Protein 2O3F (pdb70)

InterPro domains:
  IPR000281 Helix-turn-helix protein RpiR [PF01418] (4-78)
  IPR000281 Helix-turn-helix protein RpiR [PS51071] (3-79)
  IPR001347 SIS domain [PF01380] (127-256)
  IPR001347 SIS domain [PS51464] (123-264)
  IPR009057 Homedomain-like superfamily [SSF46689] (5-78)
  IPR035472 RpiR-like, SIS domain [cd05013] (118-257)
  IPR036388 Winged helix-like DNA-binding domain superfamily [G3DSA:1.10.10.10] (1-83)
  IPR046348 SIS domain superfamily [SSF53697] (99-279)
  IPR047640 HTH-type transcriptional regulator RpiR-like [PTHR30514] (6-281)

Secondary structure (DSSP, 8-state):
---HHHHHH----HHHHHHHHHHHH----TT--HHHHHHHTT--HHHHHHH---S-SSTTT--HHHHHHSGGG--/---HHHHHH----HHHHHHHHHHHH----TT--HHHHHHHTT--HHHHHHH---S-SSTTT--HHHHHHSGGG--/---HHHHHH----HHHHHHHHHHHH----TT--HHHHHHHHT--HHHHHHH---S-SSTTT--HHHHHHSGGG--

Structure (mmCIF, N/CA/C/O backbone):
data_2O3F
#
_entry.id   2O3F
#
_cell.length_a   58.898
_cell.length_b   48.060
_cell.length_c   58.854
_cell.angle_alpha   90.00
_cell.angle_beta   119.92
_cell.angle_gamma   90.00
#
_symmetry.space_group_name_H-M   'P 1 2 1'
#
loop_
_entity.id
_entity.type
_entity.pdbx_description
1 polymer 'Putative HTH-type transcriptional regulator ybbH'
2 non-polymer 'SULFATE ION'
3 water water
#
loop_
_atom_site.group_PDB
_atom_site.id
_atom_site.type_symbol
_atom_site.label_atom_id
_atom_site.label_alt_id
_atom_site.label_comp_id
_atom_site.label_asym_id
_atom_site.label_entity_id
_atom_site.label_seq_id
_atom_site.pdbx_PDB_ins_code
_atom_site.Cartn_x
_atom_site.Cartn_y
_atom_site.Cartn_z
_atom_site.occupancy
_atom_site.B_iso_or_equiv
_atom_site.auth_seq_id
_atom_site.auth_comp_id
_atom_site.auth_asym_id
_atom_site.auth_atom_id
_atom_site.pdbx_PDB_model_num
ATOM 9 N N . ALA A 1 5 ? 22.313 10.948 31.820 1.00 53.57 2 ALA A N 1
ATOM 10 C CA . ALA A 1 5 ? 21.225 11.736 31.259 1.00 49.68 2 ALA A CA 1
ATOM 11 C C . ALA A 1 5 ? 21.729 13.170 31.120 1.00 47.24 2 ALA A C 1
ATOM 12 O O . ALA A 1 5 ? 20.944 14.096 31.027 1.00 45.19 2 ALA A O 1
ATOM 14 N N . THR A 1 6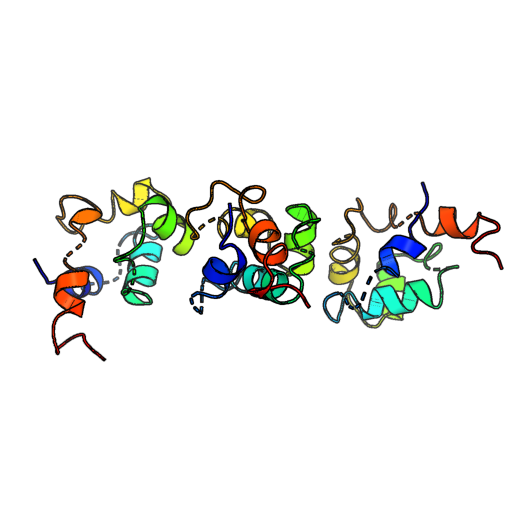 ? 23.058 13.312 31.142 1.00 44.57 3 THR A N 1
ATOM 15 C CA . THR A 1 6 ? 23.756 14.588 31.160 1.00 42.13 3 THR A CA 1
ATOM 16 C C . THR A 1 6 ? 25.054 14.463 30.332 1.00 40.93 3 THR A C 1
ATOM 17 O O . THR A 1 6 ? 25.319 13.437 29.682 1.00 39.76 3 THR A O 1
ATOM 21 N N . GLY A 1 7 ? 25.847 15.535 30.352 1.00 39.23 4 GLY A N 1
ATOM 22 C CA . GLY A 1 7 ? 27.168 15.536 29.746 1.00 37.31 4 GLY A CA 1
ATOM 23 C C . GLY A 1 7 ? 27.182 15.880 28.258 1.00 36.76 4 GLY A C 1
ATOM 24 O O . GLY A 1 7 ? 28.251 15.863 27.654 1.00 35.62 4 GLY A O 1
ATOM 25 N N . GLY A 1 8 ? 26.011 16.198 27.664 1.00 34.18 5 GLY A N 1
ATOM 26 C CA . GLY A 1 8 ? 25.908 16.469 26.226 1.00 31.83 5 GLY A CA 1
ATOM 27 C C . GLY A 1 8 ? 26.811 17.595 25.775 1.00 31.37 5 GLY A C 1
ATOM 28 O O . GLY A 1 8 ? 27.486 17.469 24.754 1.00 30.20 5 GLY A O 1
ATOM 29 N N . LEU A 1 9 ? 26.856 18.695 26.537 1.00 32.04 6 LEU A N 1
ATOM 30 C CA . LEU A 1 9 ? 27.701 19.802 26.122 1.00 33.45 6 LEU A CA 1
ATOM 31 C C . LEU A 1 9 ? 29.200 19.534 26.299 1.00 33.62 6 LEU A C 1
ATOM 32 O O . LEU A 1 9 ? 30.033 19.962 25.486 1.00 33.26 6 LEU A O 1
ATOM 37 N N . ALA A 1 10 ? 29.536 18.850 27.379 1.00 35.50 7 ALA A N 1
ATOM 38 C CA . ALA A 1 10 ? 30.925 18.493 27.666 1.00 36.28 7 ALA A CA 1
ATOM 39 C C . ALA A 1 10 ? 31.472 17.585 26.588 1.00 36.25 7 ALA A C 1
ATOM 40 O O . ALA A 1 10 ? 32.571 17.839 26.059 1.00 36.34 7 ALA A O 1
ATOM 42 N N . ILE A 1 11 ? 30.702 16.542 26.249 1.00 36.13 8 ILE A N 1
ATOM 43 C CA . ILE A 1 11 ? 31.139 15.585 25.218 1.00 37.24 8 ILE A CA 1
ATOM 44 C C . ILE A 1 11 ? 31.324 16.259 23.845 1.00 35.84 8 ILE A C 1
ATOM 45 O O . ILE A 1 11 ? 32.308 15.995 23.160 1.00 35.61 8 ILE A O 1
ATOM 50 N N . ILE A 1 12 ? 30.432 17.192 23.469 1.00 33.39 9 ILE A N 1
ATOM 51 C CA . ILE A 1 12 ? 30.601 17.928 22.204 1.00 33.12 9 ILE A CA 1
ATOM 52 C C . ILE A 1 12 ? 31.822 18.864 22.234 1.00 34.01 9 ILE A C 1
ATOM 53 O O . ILE A 1 12 ? 32.617 18.907 21.272 1.00 34.50 9 ILE A O 1
ATOM 58 N N . GLN A 1 13 ? 31.979 19.596 23.327 1.00 35.80 10 GLN A N 1
ATOM 59 C CA . GLN A 1 13 ? 33.105 20.534 23.428 1.00 37.89 10 GLN A CA 1
ATOM 60 C C . GLN A 1 13 ? 34.452 19.773 23.378 1.00 38.07 10 GLN A C 1
ATOM 61 O O . GLN A 1 13 ? 35.376 20.190 22.678 1.00 37.90 10 GLN A O 1
ATOM 67 N N . SER A 1 14 ? 34.531 18.637 24.084 1.00 39.63 11 SER A N 1
ATOM 68 C CA . SER A 1 14 ? 35.693 17.707 24.020 1.00 40.41 11 SER A CA 1
ATOM 69 C C . SER A 1 14 ? 36.156 17.293 22.630 1.00 40.69 11 SER A C 1
ATOM 70 O O . SER A 1 14 ? 37.339 17.024 22.414 1.00 41.75 11 SER A O 1
ATOM 92 N N . HIS A 1 17 ? 37.471 19.844 18.144 1.00 42.45 14 HIS A N 1
ATOM 93 C CA . HIS A 1 17 ? 38.627 19.875 17.221 1.00 43.30 14 HIS A CA 1
ATOM 94 C C . HIS A 1 17 ? 39.081 18.496 16.730 1.00 43.11 14 HIS A C 1
ATOM 95 O O . HIS A 1 17 ? 40.169 18.350 16.155 1.00 43.90 14 HIS A O 1
ATOM 113 N N . LEU A 1 19 ? 36.717 16.441 14.998 1.00 39.96 16 LEU A N 1
ATOM 114 C CA . LEU A 1 19 ? 35.589 16.019 14.169 1.00 39.64 16 LEU A CA 1
ATOM 115 C C . LEU A 1 19 ? 35.785 16.395 12.711 1.00 40.56 16 LEU A C 1
ATOM 116 O O . LEU A 1 19 ? 36.280 17.492 12.414 1.00 39.78 16 LEU A O 1
ATOM 121 N N . PRO A 1 20 ? 35.349 15.526 11.784 1.00 40.95 17 PRO A N 1
ATOM 122 C CA . PRO A 1 20 ? 35.400 15.935 10.386 1.00 41.93 17 PRO A CA 1
ATOM 123 C C . PRO A 1 20 ? 34.525 17.178 10.192 1.00 43.14 17 PRO A C 1
ATOM 124 O O . PRO A 1 20 ? 33.639 17.435 11.024 1.00 43.31 17 PRO A O 1
ATOM 128 N N . PRO A 1 21 ? 34.747 17.934 9.098 1.00 43.71 18 PRO A N 1
ATOM 129 C CA . PRO A 1 21 ? 34.017 19.174 8.743 1.00 43.21 18 PRO A CA 1
ATOM 130 C C . PRO A 1 21 ? 32.497 19.192 8.956 1.00 43.26 18 PRO A C 1
ATOM 131 O O . PRO A 1 21 ? 31.967 20.125 9.588 1.00 42.48 18 PRO A O 1
ATOM 135 N N . SER A 1 22 ? 31.802 18.203 8.416 1.00 42.63 19 SER A N 1
ATOM 136 C CA . SER A 1 22 ? 30.340 18.201 8.442 1.00 43.18 19 SER A CA 1
ATOM 137 C C . SER A 1 22 ? 29.849 18.034 9.857 1.00 41.28 19 SER A C 1
ATOM 138 O O . SER A 1 22 ? 28.829 18.630 10.245 1.00 43.31 19 SER A O 1
ATOM 141 N N . GLU A 1 23 ? 30.571 17.231 10.641 1.00 39.48 20 GLU A N 1
ATOM 142 C CA A GLU A 1 23 ? 30.230 17.041 12.051 0.50 38.02 20 GLU A CA 1
ATOM 143 C CA B GLU A 1 23 ? 30.233 17.034 12.045 0.50 38.36 20 GLU A CA 1
ATOM 144 C C . GLU A 1 23 ? 30.619 18.278 12.870 1.00 38.06 20 GLU A C 1
ATOM 145 O O . GLU A 1 23 ? 29.942 18.635 13.826 1.00 37.27 20 GLU A O 1
ATOM 156 N N . ARG A 1 24 ? 31.694 18.958 12.453 1.00 37.70 21 ARG A N 1
ATOM 157 C CA . ARG A 1 24 ? 32.167 20.145 13.119 1.00 37.75 21 ARG A CA 1
ATOM 158 C C . ARG A 1 24 ? 31.163 21.311 13.063 1.00 37.62 21 ARG A C 1
ATOM 159 O O . ARG A 1 24 ? 30.927 21.984 14.085 1.00 36.98 21 ARG A O 1
ATOM 167 N N . LYS A 1 25 ? 30.601 21.554 11.883 1.00 36.20 22 LYS A N 1
ATOM 168 C CA . LYS A 1 25 ? 29.581 22.614 11.682 1.00 36.53 22 LYS A CA 1
ATOM 169 C C . LYS A 1 25 ? 28.431 22.359 12.661 1.00 34.16 22 LYS A C 1
ATOM 170 O O . LYS A 1 25 ? 27.952 23.294 13.316 1.00 33.31 22 LYS A O 1
ATOM 176 N N . LEU A 1 26 ? 28.033 21.090 12.791 1.00 33.09 23 LEU A N 1
ATOM 177 C CA . LEU A 1 26 ? 26.958 20.732 13.741 1.00 32.60 23 LEU A CA 1
ATOM 178 C C . LEU A 1 26 ? 27.351 20.989 15.186 1.00 32.31 23 LEU A C 1
ATOM 179 O O . LEU A 1 26 ? 26.562 21.544 15.960 1.00 29.59 23 LEU A O 1
ATOM 184 N N . ALA A 1 27 ? 28.559 20.562 15.580 1.00 31.69 24 ALA A N 1
ATOM 185 C CA . ALA A 1 27 ? 28.966 20.726 16.973 1.00 31.42 24 ALA A CA 1
ATOM 186 C C . ALA A 1 27 ? 29.015 22.220 17.294 1.00 32.24 24 ALA A C 1
ATOM 187 O O . ALA A 1 27 ? 28.621 22.679 18.383 1.00 32.03 24 ALA A O 1
ATOM 189 N N . ASP A 1 28 ? 29.471 22.986 16.321 1.00 32.38 25 ASP A N 1
ATOM 190 C CA . ASP A 1 28 ? 29.568 24.435 16.522 1.00 32.83 25 ASP A CA 1
ATOM 191 C C . ASP A 1 28 ? 28.204 25.078 16.734 1.00 32.86 25 ASP A C 1
ATOM 192 O O . ASP A 1 28 ? 28.069 25.934 17.614 1.00 32.36 25 ASP A O 1
ATOM 197 N N . TYR A 1 29 ? 27.202 24.663 15.974 1.00 31.98 26 TYR A N 1
ATOM 198 C CA . TYR A 1 29 ? 25.896 25.306 16.047 1.00 31.43 26 TYR A CA 1
ATOM 199 C C . TYR A 1 29 ? 25.247 24.939 17.392 1.00 29.83 26 TYR A C 1
ATOM 200 O O . TYR A 1 29 ? 24.644 25.786 18.067 1.00 28.79 26 TYR A O 1
ATOM 209 N N . ILE A 1 30 ? 25.386 23.664 17.777 1.00 29.32 27 ILE A N 1
ATOM 210 C CA . ILE A 1 30 ? 24.789 23.151 19.041 1.00 27.95 27 ILE A CA 1
ATOM 211 C C . ILE A 1 30 ? 25.437 23.858 20.226 1.00 28.09 27 ILE A C 1
ATOM 212 O O . ILE A 1 30 ? 24.753 24.332 21.144 1.00 28.09 27 ILE A O 1
ATOM 217 N N . LEU A 1 31 ? 26.752 23.984 20.199 1.00 28.33 28 LEU A N 1
ATOM 218 C CA . LEU A 1 31 ? 27.422 24.675 21.287 1.00 28.66 28 LEU A CA 1
ATOM 219 C C . LEU A 1 31 ? 27.019 26.143 21.358 1.00 29.27 28 LEU A C 1
ATOM 220 O O . LEU A 1 31 ? 26.940 26.693 22.448 1.00 29.92 28 LEU A O 1
ATOM 225 N N . ALA A 1 32 ? 26.790 26.760 20.211 1.00 30.69 29 ALA A N 1
ATOM 226 C CA . ALA A 1 32 ? 26.401 28.190 20.147 1.00 30.48 29 ALA A CA 1
ATOM 227 C C . ALA A 1 32 ? 24.954 28.398 20.557 1.00 30.92 29 ALA A C 1
ATOM 228 O O . ALA A 1 32 ? 24.607 29.423 21.186 1.00 30.25 29 ALA A O 1
ATOM 230 N N . HIS A 1 33 ? 24.089 27.431 20.199 1.00 28.48 30 HIS A N 1
ATOM 231 C CA . HIS A 1 33 ? 22.637 27.571 20.448 1.00 27.11 30 HIS A CA 1
ATOM 232 C C . HIS A 1 33 ? 22.057 26.284 21.062 1.00 26.29 30 HIS A C 1
ATOM 233 O O . HIS A 1 33 ? 21.202 25.674 20.452 1.00 25.06 30 HIS A O 1
ATOM 240 N N . PRO A 1 34 ? 22.497 25.933 22.276 1.00 26.90 31 PRO A N 1
ATOM 241 C CA . PRO A 1 34 ? 22.034 24.646 22.871 1.00 26.82 31 PRO A CA 1
ATOM 242 C C . PRO A 1 34 ? 20.540 24.631 23.214 1.00 26.43 31 PRO A C 1
ATOM 243 O O . PRO A 1 34 ? 19.892 23.581 23.130 1.00 25.73 31 PRO A O 1
ATOM 247 N N . HIS A 1 35 ? 19.947 25.772 23.592 1.00 24.94 32 HIS A N 1
ATOM 248 C CA . HIS A 1 35 ? 18.504 25.806 23.789 1.00 26.98 32 HIS A CA 1
ATOM 249 C C . HIS A 1 35 ? 17.700 25.509 22.522 1.00 25.96 32 HIS A C 1
ATOM 250 O O . HIS A 1 35 ? 16.759 24.715 22.551 1.00 24.48 32 HIS A O 1
ATOM 268 N N . ALA A 1 37 ? 18.931 23.778 20.122 1.00 23.57 34 ALA A N 1
ATOM 269 C CA . ALA A 1 37 ? 19.287 22.431 19.670 1.00 23.39 34 ALA A CA 1
ATOM 270 C C . ALA A 1 37 ? 18.340 21.406 20.282 1.00 23.29 34 ALA A C 1
ATOM 271 O O . ALA A 1 37 ? 17.925 20.422 19.577 1.00 23.35 34 ALA A O 1
ATOM 273 N N . ILE A 1 38 ? 18.023 21.599 21.566 1.00 23.15 35 ILE A N 1
ATOM 274 C CA . ILE A 1 38 ? 17.213 20.577 22.342 1.00 22.39 35 ILE A CA 1
ATOM 275 C C . ILE A 1 38 ? 15.741 20.583 21.893 1.00 25.18 35 ILE A C 1
ATOM 276 O O . ILE A 1 38 ? 14.966 19.667 22.248 1.00 25.49 35 ILE A O 1
ATOM 281 N N . GLU A 1 39 ? 15.361 21.624 21.132 1.00 25.22 36 GLU A N 1
ATOM 282 C CA . GLU A 1 39 ? 14.021 21.709 20.535 1.00 27.56 36 GLU A CA 1
ATOM 283 C C . GLU A 1 39 ? 14.038 21.647 19.008 1.00 26.48 36 GLU A C 1
ATOM 284 O O . GLU A 1 39 ? 13.163 22.242 18.345 1.00 27.45 36 GLU A O 1
ATOM 290 N N . SER A 1 40 ? 15.018 20.943 18.436 1.00 24.18 37 SER A N 1
ATOM 291 C CA . SER A 1 40 ? 15.122 20.886 16.999 1.00 26.21 37 SER A CA 1
ATOM 292 C C . SER A 1 40 ? 15.008 19.446 16.541 1.00 26.42 37 SER A C 1
ATOM 293 O O . SER A 1 40 ? 15.482 18.546 17.230 1.00 27.00 37 SER A O 1
ATOM 296 N N . THR A 1 41 ? 14.451 19.269 15.350 1.00 26.09 38 THR A N 1
ATOM 297 C CA . THR A 1 41 ? 14.530 17.996 14.627 1.00 25.73 38 THR A CA 1
ATOM 298 C C . THR A 1 41 ? 15.883 17.816 13.957 1.00 25.36 38 THR A C 1
ATOM 299 O O . THR A 1 41 ? 16.708 18.720 13.835 1.00 23.67 38 THR A O 1
ATOM 303 N N . VAL A 1 42 ? 16.144 16.585 13.519 1.00 26.70 39 VAL A N 1
ATOM 304 C CA . VAL A 1 42 ? 17.355 16.318 12.680 1.00 27.14 39 VAL A CA 1
ATOM 305 C C . VAL A 1 42 ? 17.419 17.222 11.422 1.00 27.25 39 VAL A C 1
ATOM 306 O O . VAL A 1 42 ? 18.475 17.837 11.139 1.00 26.05 39 VAL A O 1
ATOM 310 N N . ASN A 1 43 ? 16.288 17.352 10.724 1.00 27.87 40 ASN A N 1
ATOM 311 C CA . ASN A 1 43 ? 16.230 18.178 9.505 1.00 29.66 40 ASN A CA 1
ATOM 312 C C . ASN A 1 43 ? 16.521 19.641 9.864 1.00 29.94 40 ASN A C 1
ATOM 313 O O . ASN A 1 43 ? 17.187 20.333 9.115 1.00 29.60 40 ASN A O 1
ATOM 318 N N . GLU A 1 44 ? 16.002 20.114 10.999 1.00 29.10 41 GLU A N 1
ATOM 319 C CA . GLU A 1 44 ? 16.215 21.553 11.372 1.00 28.24 41 GLU A CA 1
ATOM 320 C C . GLU A 1 44 ? 17.671 21.811 11.728 1.00 27.56 41 GLU A C 1
ATOM 321 O O . GLU A 1 44 ? 18.310 22.766 11.262 1.00 28.74 41 GLU A O 1
ATOM 327 N N . ILE A 1 45 ? 18.235 20.950 12.572 1.00 27.80 42 ILE A N 1
ATOM 328 C CA . ILE A 1 45 ? 19.598 21.216 13.014 1.00 26.97 42 ILE A CA 1
ATOM 329 C C . ILE A 1 45 ? 20.582 21.083 11.845 1.00 27.05 42 ILE A C 1
ATOM 330 O O . ILE A 1 45 ? 21.568 21.799 11.785 1.00 26.77 42 ILE A O 1
ATOM 335 N N . SER A 1 46 ? 20.333 20.145 10.926 1.00 27.73 43 SER A N 1
ATOM 336 C CA . SER A 1 46 ? 21.247 19.999 9.806 1.00 29.43 43 SER A CA 1
ATOM 337 C C . SER A 1 46 ? 21.179 21.245 8.915 1.00 30.68 43 SER A C 1
ATOM 338 O O . SER A 1 46 ? 22.214 21.719 8.476 1.00 32.99 43 SER A O 1
ATOM 341 N N . ALA A 1 47 ? 19.979 21.794 8.704 1.00 30.52 44 ALA A N 1
ATOM 342 C CA . ALA A 1 47 ? 19.829 23.063 7.932 1.00 29.61 44 ALA A CA 1
ATOM 343 C C . ALA A 1 47 ? 20.531 24.207 8.632 1.00 30.30 44 ALA A C 1
ATOM 344 O O . ALA A 1 47 ? 21.262 24.986 7.992 1.00 31.29 44 ALA A O 1
ATOM 346 N N . LEU A 1 48 ? 20.342 24.314 9.941 1.00 29.66 45 LEU A N 1
ATOM 347 C CA . LEU A 1 48 ? 20.923 25.412 10.731 1.00 30.39 45 LEU A CA 1
ATOM 348 C C . LEU A 1 48 ? 22.463 25.380 10.681 1.00 32.26 45 LEU A C 1
ATOM 349 O O . LEU A 1 48 ? 23.131 26.408 10.679 1.00 33.99 45 LEU A O 1
ATOM 354 N N . ALA A 1 49 ? 23.032 24.176 10.655 1.00 34.09 46 ALA A N 1
ATOM 355 C CA . ALA A 1 49 ? 24.499 24.046 10.644 1.00 35.63 46 ALA A CA 1
ATOM 356 C C . ALA A 1 49 ? 25.057 23.995 9.208 1.00 37.37 46 ALA A C 1
ATOM 357 O O . ALA A 1 49 ? 26.277 23.910 9.018 1.00 38.43 46 ALA A O 1
ATOM 359 N N . ASN A 1 50 ? 24.165 24.116 8.214 1.00 38.91 47 ASN A N 1
ATOM 360 C CA . ASN A 1 50 ? 24.496 23.930 6.791 1.00 39.88 47 ASN A CA 1
ATOM 361 C C . ASN A 1 50 ? 25.274 22.642 6.613 1.00 40.08 47 ASN A C 1
ATOM 362 O O . ASN A 1 50 ? 26.381 22.638 6.069 1.00 38.55 47 ASN A O 1
ATOM 367 N N . SER A 1 51 ? 24.663 21.545 7.073 1.00 40.88 48 SER A N 1
ATOM 368 C CA . SER A 1 51 ? 25.263 20.219 7.066 1.00 41.03 48 SER A CA 1
ATOM 369 C C . SER A 1 51 ? 24.233 19.251 6.508 1.00 41.15 48 SER A C 1
ATOM 370 O O . SER A 1 51 ? 23.363 19.661 5.778 1.00 42.46 48 SER A O 1
ATOM 373 N N . SER A 1 52 ? 24.303 17.964 6.805 1.00 41.05 49 SER A N 1
ATOM 374 C CA . SER A 1 52 ? 23.309 17.041 6.229 1.00 39.80 49 SER A CA 1
ATOM 375 C C . SER A 1 52 ? 22.661 16.202 7.325 1.00 38.90 49 SER A C 1
ATOM 376 O O . SER A 1 52 ? 23.214 16.099 8.442 1.00 37.60 49 SER A O 1
ATOM 379 N N . ASP A 1 53 ? 21.533 15.552 7.002 1.00 36.35 50 ASP A N 1
ATOM 380 C CA . ASP A 1 53 ? 20.902 14.634 7.956 1.00 36.32 50 ASP A CA 1
ATOM 381 C C . ASP A 1 53 ? 21.851 13.500 8.323 1.00 35.46 50 ASP A C 1
ATOM 382 O O . ASP A 1 53 ? 21.943 13.123 9.484 1.00 34.19 50 ASP A O 1
ATOM 387 N N . ALA A 1 54 ? 22.577 13.003 7.332 1.00 35.17 51 ALA A N 1
ATOM 388 C CA . ALA A 1 54 ? 23.506 11.881 7.572 1.00 35.56 51 ALA A CA 1
ATOM 389 C C . ALA A 1 54 ? 24.621 12.262 8.546 1.00 34.81 51 ALA A C 1
ATOM 390 O O . ALA A 1 54 ? 25.020 11.454 9.397 1.00 35.71 51 ALA A O 1
ATOM 392 N N . ALA A 1 55 ? 25.079 13.507 8.453 1.00 32.91 52 ALA A N 1
ATOM 393 C CA . ALA A 1 55 ? 26.137 14.017 9.330 1.00 31.65 52 ALA A CA 1
ATOM 394 C C . ALA A 1 55 ? 25.685 14.154 10.801 1.00 30.25 52 ALA A C 1
ATOM 395 O O . ALA A 1 55 ? 26.490 14.025 11.732 1.00 29.69 52 ALA A O 1
ATOM 397 N N . VAL A 1 56 ? 24.409 14.473 11.006 1.00 30.20 53 VAL A N 1
ATOM 398 C CA . VAL A 1 56 ? 23.875 14.489 12.377 1.00 29.58 53 VAL A CA 1
ATOM 399 C C . VAL A 1 56 ? 23.926 13.048 12.914 1.00 30.09 53 VAL A C 1
ATOM 400 O O . VAL A 1 56 ? 24.321 12.828 14.045 1.00 29.56 53 VAL A O 1
ATOM 404 N N . ILE A 1 57 ? 23.482 12.083 12.128 1.00 31.74 54 ILE A N 1
ATOM 405 C CA . ILE A 1 57 ? 23.534 10.707 12.650 1.00 32.90 54 ILE A CA 1
ATOM 406 C C . ILE A 1 57 ? 24.998 10.276 12.937 1.00 32.73 54 ILE A C 1
ATOM 407 O O . ILE A 1 57 ? 25.276 9.697 13.995 1.00 33.64 54 ILE A O 1
ATOM 412 N N . ARG A 1 58 ? 25.895 10.511 11.992 1.00 33.03 55 ARG A N 1
ATOM 413 C CA A ARG A 1 58 ? 27.343 10.261 12.184 0.50 33.39 55 ARG A CA 1
ATOM 414 C CA B ARG A 1 58 ? 27.332 10.243 12.194 0.50 33.54 55 ARG A CA 1
ATOM 415 C C . ARG A 1 58 ? 27.905 10.967 13.412 1.00 33.40 55 ARG A C 1
ATOM 416 O O . ARG A 1 58 ? 28.652 10.394 14.178 1.00 33.02 55 ARG A O 1
ATOM 431 N N . LEU A 1 59 ? 27.550 12.247 13.599 1.00 31.56 56 LEU A N 1
ATOM 432 C CA . LEU A 1 59 ? 27.971 12.975 14.799 1.00 30.62 56 LEU A CA 1
ATOM 433 C C . LEU A 1 59 ? 27.553 12.230 16.069 1.00 30.50 56 LEU A C 1
ATOM 434 O O . LEU A 1 59 ? 28.349 12.092 16.992 1.00 29.46 56 LEU A O 1
ATOM 439 N N . CYS A 1 60 ? 26.301 11.765 16.129 1.00 28.70 57 CYS A N 1
ATOM 440 C CA . CYS A 1 60 ? 25.804 11.084 17.314 1.00 28.96 57 CYS A CA 1
ATOM 441 C C . CYS A 1 60 ? 26.604 9.761 17.578 1.00 29.16 57 CYS A C 1
ATOM 442 O O . CYS A 1 60 ? 27.026 9.513 18.688 1.00 31.39 57 CYS A O 1
ATOM 456 N N . SER A 1 62 ? 29.627 9.022 16.418 1.00 29.99 59 SER A N 1
ATOM 457 C CA . SER A 1 62 ? 30.991 9.460 16.769 1.00 30.52 59 SER A CA 1
ATOM 458 C C . SER A 1 62 ? 31.157 9.724 18.273 1.00 31.44 59 SER A C 1
ATOM 459 O O . SER A 1 62 ? 32.214 9.444 18.853 1.00 32.83 59 SER A O 1
ATOM 462 N N . LEU A 1 63 ? 30.113 10.260 18.916 1.00 30.63 60 LEU A N 1
ATOM 463 C CA . LEU A 1 63 ? 30.124 10.562 20.322 1.00 31.56 60 LEU A CA 1
ATOM 464 C C . LEU A 1 63 ? 29.695 9.398 21.227 1.00 30.11 60 LEU A C 1
ATOM 465 O O . LEU A 1 63 ? 29.681 9.533 22.450 1.00 31.67 60 LEU A O 1
ATOM 470 N N . GLY A 1 64 ? 29.366 8.253 20.622 1.00 30.22 61 GLY A N 1
ATOM 471 C CA . GLY A 1 64 ? 28.905 7.071 21.374 1.00 31.58 61 GLY A CA 1
ATOM 472 C C . GLY A 1 64 ? 27.463 7.107 21.857 1.00 32.48 61 GLY A C 1
ATOM 473 O O . GLY A 1 64 ? 27.081 6.416 22.790 1.00 32.52 61 GLY A O 1
ATOM 474 N N . LEU A 1 65 ? 26.666 7.941 21.198 1.00 33.05 62 LEU A N 1
ATOM 475 C CA . LEU A 1 65 ? 25.261 8.132 21.522 1.00 34.94 62 LEU A CA 1
ATOM 476 C C . LEU A 1 65 ? 24.389 7.307 20.616 1.00 36.29 62 LEU A C 1
ATOM 477 O O . LEU A 1 65 ? 24.774 7.005 19.509 1.00 37.88 62 LEU A O 1
ATOM 482 N N . LYS A 1 66 ? 23.180 7.009 21.065 1.00 37.92 63 LYS A N 1
ATOM 483 C CA . LYS A 1 66 ? 22.246 6.172 20.313 1.00 39.67 63 LYS A CA 1
ATOM 484 C C . LYS A 1 66 ? 21.587 6.897 19.146 1.00 39.44 63 LYS A C 1
ATOM 485 O O . LYS A 1 66 ? 21.012 6.236 18.226 1.00 41.43 63 LYS A O 1
ATOM 491 N N . GLY A 1 67 ? 21.674 8.234 19.146 1.00 36.55 64 GLY A N 1
ATOM 492 C CA . GLY A 1 67 ? 21.054 9.032 18.100 1.00 33.88 64 GLY A CA 1
ATOM 493 C C . GLY A 1 67 ? 20.814 10.452 18.584 1.00 32.30 64 GLY A C 1
ATOM 494 O O . GLY A 1 67 ? 21.348 10.859 19.616 1.00 29.92 64 GLY A O 1
ATOM 495 N N . PHE A 1 68 ? 20.015 11.192 17.823 1.00 30.50 65 PHE A N 1
ATOM 496 C CA . PHE A 1 68 ? 19.865 12.626 18.093 1.00 29.60 65 PHE A CA 1
ATOM 497 C C . PHE A 1 68 ? 19.020 12.865 19.331 1.00 28.60 65 PHE A C 1
ATOM 498 O O . PHE A 1 68 ? 19.297 13.777 20.062 1.00 28.19 65 PHE A O 1
ATOM 506 N N . GLN A 1 69 ? 18.001 12.040 19.579 1.00 29.13 66 GLN A N 1
ATOM 507 C CA . GLN A 1 69 ? 17.259 12.133 20.850 1.00 29.10 66 GLN A CA 1
ATOM 508 C C . GLN A 1 69 ? 18.183 11.989 22.058 1.00 28.56 66 GLN A C 1
ATOM 509 O O . GLN A 1 69 ? 18.050 12.701 23.030 1.00 27.90 66 GLN A O 1
ATOM 515 N N . ASP A 1 70 ? 19.131 11.030 22.018 1.00 27.24 67 ASP A N 1
ATOM 516 C CA . ASP A 1 70 ? 20.097 10.865 23.100 1.00 27.03 67 ASP A CA 1
ATOM 517 C C . ASP A 1 70 ? 20.937 12.142 23.294 1.00 26.73 67 ASP A C 1
ATOM 518 O O . ASP A 1 70 ? 21.125 12.620 24.428 1.00 26.54 67 ASP A O 1
ATOM 523 N N . LEU A 1 71 ? 21.399 12.693 22.165 1.00 25.46 68 LEU A N 1
ATOM 524 C CA . LEU A 1 71 ? 22.224 13.901 22.172 1.00 25.86 68 LEU A CA 1
ATOM 525 C C . LEU A 1 71 ? 21.384 15.015 22.851 1.00 24.68 68 LEU A C 1
ATOM 526 O O . LEU A 1 71 ? 21.880 15.646 23.758 1.00 25.17 68 LEU A O 1
ATOM 550 N N . ARG A 1 74 ? 20.915 14.604 26.632 1.00 25.61 71 ARG A N 1
ATOM 551 C CA . ARG A 1 74 ? 22.126 14.825 27.387 1.00 26.28 71 ARG A CA 1
ATOM 552 C C . ARG A 1 74 ? 22.492 16.306 27.411 1.00 25.42 71 ARG A C 1
ATOM 553 O O . ARG A 1 74 ? 22.961 16.828 28.440 1.00 27.44 71 ARG A O 1
ATOM 561 N N . VAL A 1 75 ? 22.205 16.990 26.310 1.00 25.59 72 VAL A N 1
ATOM 562 C CA . VAL A 1 75 ? 22.401 18.460 26.308 1.00 24.50 72 VAL A CA 1
ATOM 563 C C . VAL A 1 75 ? 21.395 19.129 27.291 1.00 25.64 72 VAL A C 1
ATOM 564 O O . VAL A 1 75 ? 21.790 19.998 28.100 1.00 26.03 72 VAL A O 1
ATOM 568 N N . ALA A 1 76 ? 20.110 18.762 27.195 1.00 24.82 73 ALA A N 1
ATOM 569 C CA . ALA A 1 76 ? 19.079 19.260 28.131 1.00 25.46 73 ALA A CA 1
ATOM 570 C C . ALA A 1 76 ? 19.470 19.034 29.601 1.00 26.59 73 ALA A C 1
ATOM 571 O O . ALA A 1 76 ? 19.243 19.885 30.452 1.00 27.44 73 ALA A O 1
ATOM 573 N N . GLY A 1 77 ? 20.052 17.857 29.879 1.00 26.63 74 GLY A N 1
ATOM 574 C CA . GLY A 1 77 ? 20.532 17.503 31.230 1.00 28.20 74 GLY A CA 1
ATOM 575 C C . GLY A 1 77 ? 21.580 18.482 31.711 1.00 29.34 74 GLY A C 1
ATOM 576 O O . GLY A 1 77 ? 21.545 18.919 32.870 1.00 32.55 74 GLY A O 1
ATOM 577 N N . ASP A 1 78 ? 22.472 18.897 30.817 1.00 29.65 75 ASP A N 1
ATOM 578 C CA . ASP A 1 78 ? 23.464 19.922 31.166 1.00 30.26 75 ASP A CA 1
ATOM 579 C C . ASP A 1 78 ? 22.836 21.289 31.386 1.00 30.19 75 ASP A C 1
ATOM 580 O O . ASP A 1 78 ? 23.225 22.012 32.333 1.00 29.78 75 ASP A O 1
ATOM 585 N N . LEU A 1 79 ? 21.866 21.639 30.542 1.00 28.76 76 LEU A N 1
ATOM 586 C CA . LEU A 1 79 ? 21.192 22.973 30.672 1.00 28.49 76 LEU A CA 1
ATOM 587 C C . LEU A 1 79 ? 20.388 23.067 31.959 1.00 30.12 76 LEU A C 1
ATOM 588 O O . LEU A 1 79 ? 20.126 24.173 32.452 1.00 31.22 76 LEU A O 1
ATOM 593 N N . ALA A 1 80 ? 19.953 21.920 32.489 1.00 28.96 77 ALA A N 1
ATOM 594 C CA . ALA A 1 80 ? 19.256 21.859 33.777 1.00 31.86 77 ALA A CA 1
ATOM 595 C C . ALA A 1 80 ? 20.130 22.252 34.974 1.00 34.84 77 ALA A C 1
ATOM 596 O O . ALA A 1 80 ? 19.624 22.727 35.974 1.00 36.16 77 ALA A O 1
ATOM 598 N N . LYS A 1 81 ? 21.432 22.018 34.851 1.00 39.16 78 LYS A N 1
ATOM 599 C CA . LYS A 1 81 ? 22.411 22.257 35.938 1.00 43.33 78 LYS A CA 1
ATOM 600 C C . LYS A 1 81 ? 22.773 23.719 36.113 1.00 45.61 78 LYS A C 1
ATOM 601 O O . LYS A 1 81 ? 22.920 24.450 35.133 1.00 45.55 78 LYS A O 1
ATOM 607 N N . PRO A 1 82 ? 22.949 24.157 37.381 1.00 48.48 79 PRO A N 1
ATOM 608 C CA . PRO A 1 82 ? 23.475 25.505 37.619 1.00 50.82 79 PRO A CA 1
ATOM 609 C C . PRO A 1 82 ? 24.818 25.728 36.890 1.00 53.21 79 PRO A C 1
ATOM 610 O O . PRO A 1 82 ? 25.054 26.813 36.383 1.00 53.07 79 PRO A O 1
ATOM 614 N N . THR A 1 83 ? 25.658 24.693 36.826 1.00 56.35 80 THR A N 1
ATOM 615 C CA . THR A 1 83 ? 26.888 24.702 36.006 1.00 59.58 80 THR A CA 1
ATOM 616 C C . THR A 1 83 ? 26.691 25.228 34.564 1.00 61.01 80 THR A C 1
ATOM 617 O O . THR A 1 83 ? 27.629 25.777 33.979 1.00 62.02 80 THR A O 1
ATOM 621 N N . PHE A 1 84 ? 25.488 25.066 33.999 1.00 62.38 81 PHE A N 1
ATOM 622 C CA . PHE A 1 84 ? 25.222 25.464 32.602 1.00 63.83 81 PHE A CA 1
ATOM 623 C C . PHE A 1 84 ? 24.038 26.437 32.419 1.00 64.63 81 PHE A C 1
ATOM 624 O O . PHE A 1 84 ? 23.690 26.798 31.272 1.00 64.28 81 PHE A O 1
ATOM 632 N N . GLN A 1 85 ? 23.422 26.827 33.542 1.00 65.34 82 GLN A N 1
ATOM 633 C CA . GLN A 1 85 ? 22.336 27.816 33.568 1.00 65.99 82 GLN A CA 1
ATOM 634 C C . GLN A 1 85 ? 22.936 29.218 33.653 1.00 67.09 82 GLN A C 1
ATOM 635 O O . GLN A 1 85 ? 23.963 29.432 34.321 1.00 67.32 82 GLN A O 1
ATOM 641 N N . GLY A 1 86 ? 22.269 30.173 33.007 1.00 67.61 83 GLY A N 1
ATOM 642 C CA . GLY A 1 86 ? 22.759 31.540 32.929 1.00 68.05 83 GLY A CA 1
ATOM 643 C C . GLY A 1 86 ? 22.686 32.088 31.515 1.00 68.53 83 GLY A C 1
ATOM 644 O O . GLY A 1 86 ? 22.382 31.355 30.569 1.00 68.90 83 GLY A O 1
ATOM 645 N N . ALA B 1 5 ? -3.280 27.671 8.451 1.00 45.82 2 ALA B N 1
ATOM 646 C CA . ALA B 1 5 ? -1.799 27.714 8.661 1.00 44.65 2 ALA B CA 1
ATOM 647 C C . ALA B 1 5 ? -1.363 29.144 8.917 1.00 44.44 2 ALA B C 1
ATOM 648 O O . ALA B 1 5 ? -1.701 30.063 8.171 1.00 42.73 2 ALA B O 1
ATOM 650 N N . THR B 1 6 ? -0.583 29.292 9.975 1.00 43.25 3 THR B N 1
ATOM 651 C CA . THR B 1 6 ? -0.391 30.561 10.623 1.00 43.00 3 THR B CA 1
ATOM 652 C C . THR B 1 6 ? 0.954 30.476 11.360 1.00 41.39 3 THR B C 1
ATOM 653 O O . THR B 1 6 ? 1.639 29.441 11.301 1.00 41.07 3 THR B O 1
ATOM 657 N N . GLY B 1 7 ? 1.357 31.585 11.978 1.00 39.90 4 GLY B N 1
ATOM 658 C CA . GLY B 1 7 ? 2.529 31.629 12.848 1.00 38.07 4 GLY B CA 1
ATOM 659 C C . GLY B 1 7 ? 3.828 31.955 12.128 1.00 37.21 4 GLY B C 1
ATOM 660 O O . GLY B 1 7 ? 4.887 31.889 12.744 1.00 37.08 4 GLY B O 1
ATOM 661 N N . GLY B 1 8 ? 3.768 32.290 10.826 1.00 35.00 5 GLY B N 1
ATOM 662 C CA . GLY B 1 8 ? 4.981 32.503 10.021 1.00 32.55 5 GLY B CA 1
ATOM 663 C C . GLY B 1 8 ? 5.839 33.619 10.581 1.00 32.43 5 GLY B C 1
ATOM 664 O O . GLY B 1 8 ? 7.057 33.492 10.666 1.00 31.24 5 GLY B O 1
ATOM 665 N N . LEU B 1 9 ? 5.204 34.719 10.987 1.00 32.96 6 LEU B N 1
ATOM 666 C CA . LEU B 1 9 ? 5.970 35.850 11.519 1.00 33.60 6 LEU B CA 1
ATOM 667 C C . LEU B 1 9 ? 6.559 35.577 12.908 1.00 33.94 6 LEU B C 1
ATOM 668 O O . LEU B 1 9 ? 7.689 35.997 13.212 1.00 33.58 6 LEU B O 1
ATOM 673 N N . ALA B 1 10 ? 5.789 34.888 13.747 1.00 35.39 7 ALA B N 1
ATOM 674 C CA . ALA B 1 10 ? 6.241 34.526 15.083 1.00 36.24 7 ALA B CA 1
ATOM 675 C C . ALA B 1 10 ? 7.419 33.561 14.997 1.00 35.83 7 ALA B C 1
ATOM 676 O O . ALA B 1 10 ? 8.430 33.768 15.693 1.00 36.54 7 ALA B O 1
ATOM 678 N N . ILE B 1 11 ? 7.318 32.538 14.144 1.00 35.99 8 ILE B N 1
ATOM 679 C CA . ILE B 1 11 ? 8.447 31.591 14.001 1.00 36.69 8 ILE B CA 1
ATOM 680 C C . ILE B 1 11 ? 9.734 32.265 13.493 1.00 35.64 8 ILE B C 1
ATOM 681 O O . ILE B 1 11 ? 10.826 31.964 13.992 1.00 34.99 8 ILE B O 1
ATOM 686 N N . ILE B 1 12 ? 9.612 33.240 12.573 1.00 32.89 9 ILE B N 1
ATOM 687 C CA . ILE B 1 12 ? 10.792 33.943 12.054 1.00 32.74 9 ILE B CA 1
ATOM 688 C C . ILE B 1 12 ? 11.375 34.888 13.119 1.00 33.83 9 ILE B C 1
ATOM 689 O O . ILE B 1 12 ? 12.591 34.898 13.348 1.00 33.96 9 ILE B O 1
ATOM 694 N N . GLN B 1 13 ? 10.516 35.654 13.780 1.00 35.18 10 GLN B N 1
ATOM 695 C CA . GLN B 1 13 ? 10.983 36.569 14.836 1.00 37.94 10 GLN B CA 1
ATOM 696 C C . GLN B 1 13 ? 11.718 35.786 15.969 1.00 38.00 10 GLN B C 1
ATOM 697 O O . GLN B 1 13 ? 12.808 36.183 16.402 1.00 38.32 10 GLN B O 1
ATOM 703 N N . SER B 1 14 ? 11.119 34.678 16.411 1.00 39.40 11 SER B N 1
ATOM 704 C CA . SER B 1 14 ? 11.734 33.737 17.393 1.00 40.75 11 SER B CA 1
ATOM 705 C C . SER B 1 14 ? 13.159 33.319 17.102 1.00 40.43 11 SER B C 1
ATOM 706 O O . SER B 1 14 ? 13.940 33.089 18.024 1.00 41.89 11 SER B O 1
ATOM 728 N N . HIS B 1 17 ? 17.714 35.833 15.986 1.00 43.22 14 HIS B N 1
ATOM 729 C CA . HIS B 1 17 ? 19.075 35.894 16.560 1.00 44.16 14 HIS B CA 1
ATOM 730 C C . HIS B 1 17 ? 19.771 34.529 16.702 1.00 43.88 14 HIS B C 1
ATOM 731 O O . HIS B 1 17 ? 20.833 34.431 17.323 1.00 44.76 14 HIS B O 1
ATOM 749 N N . LEU B 1 19 ? 20.101 32.507 13.818 1.00 41.21 16 LEU B N 1
ATOM 750 C CA . LEU B 1 19 ? 20.265 32.096 12.433 1.00 41.17 16 LEU B CA 1
ATOM 751 C C . LEU B 1 19 ? 21.639 32.478 11.900 1.00 42.03 16 LEU B C 1
ATOM 752 O O . LEU B 1 19 ? 22.166 33.544 12.238 1.00 41.67 16 LEU B O 1
ATOM 757 N N . PRO B 1 20 ? 22.211 31.635 11.026 1.00 42.69 17 PRO B N 1
ATOM 758 C CA . PRO B 1 20 ? 23.442 32.034 10.335 1.00 43.39 17 PRO B CA 1
ATOM 759 C C . PRO B 1 20 ? 23.177 33.261 9.458 1.00 44.66 17 PRO B C 1
ATOM 760 O O . PRO B 1 20 ? 22.017 33.498 9.077 1.00 44.35 17 PRO B O 1
ATOM 764 N N . PRO B 1 21 ? 24.238 34.033 9.115 1.00 45.01 18 PRO B N 1
ATOM 765 C CA . PRO B 1 21 ? 24.136 35.276 8.300 1.00 44.83 18 PRO B CA 1
ATOM 766 C C . PRO B 1 21 ? 23.188 35.281 7.089 1.00 44.67 18 PRO B C 1
ATOM 767 O O . PRO B 1 21 ? 22.378 36.199 6.955 1.00 44.79 18 PRO B O 1
ATOM 771 N N . SER B 1 22 ? 23.304 34.299 6.204 1.00 44.28 19 SER B N 1
ATOM 772 C CA . SER B 1 22 ? 22.553 34.327 4.943 1.00 44.24 19 SER B CA 1
ATOM 773 C C . SER B 1 22 ? 21.081 34.120 5.228 1.00 42.25 19 SER B C 1
ATOM 774 O O . SER B 1 22 ? 20.223 34.712 4.548 1.00 43.28 19 SER B O 1
ATOM 777 N N . GLU B 1 23 ? 20.793 33.294 6.242 1.00 40.74 20 GLU B N 1
ATOM 778 C CA A GLU B 1 23 ? 19.416 33.054 6.677 0.50 39.37 20 GLU B CA 1
ATOM 779 C CA B GLU B 1 23 ? 19.414 33.059 6.678 0.50 39.16 20 GLU B CA 1
ATOM 780 C C . GLU B 1 23 ? 18.889 34.279 7.437 1.00 38.93 20 GLU B C 1
ATOM 781 O O . GLU B 1 23 ? 17.715 34.642 7.323 1.00 37.67 20 GLU B O 1
ATOM 792 N N . ARG B 1 24 ? 19.785 34.929 8.190 1.00 38.68 21 ARG B N 1
ATOM 793 C CA . ARG B 1 24 ? 19.475 36.127 8.943 1.00 39.32 21 ARG B CA 1
ATOM 794 C C . ARG B 1 24 ? 19.011 37.265 8.032 1.00 38.80 21 ARG B C 1
ATOM 795 O O . ARG B 1 24 ? 18.025 37.959 8.348 1.00 38.07 21 ARG B O 1
ATOM 803 N N . LYS B 1 25 ? 19.745 37.488 6.941 1.00 37.53 22 LYS B N 1
ATOM 804 C CA . LYS B 1 25 ? 19.415 38.568 5.982 1.00 36.56 22 LYS B CA 1
ATOM 805 C C . LYS B 1 25 ? 18.003 38.314 5.445 1.00 34.70 22 LYS B C 1
ATOM 806 O O . LYS B 1 25 ? 17.206 39.257 5.325 1.00 33.59 22 LYS B O 1
ATOM 812 N N . LEU B 1 26 ? 17.679 37.038 5.171 1.00 32.50 23 LEU B N 1
ATOM 813 C CA . LEU B 1 26 ? 16.327 36.691 4.706 1.00 32.30 23 LEU B CA 1
ATOM 814 C C . LEU B 1 26 ? 15.259 36.973 5.754 1.00 31.55 23 LEU B C 1
ATOM 815 O O . LEU B 1 26 ? 14.235 37.604 5.449 1.00 30.39 23 LEU B O 1
ATOM 820 N N . ALA B 1 27 ? 15.477 36.502 6.993 1.00 30.91 24 ALA B N 1
ATOM 821 C CA . ALA B 1 27 ? 14.485 36.701 8.043 1.00 30.14 24 ALA B CA 1
ATOM 822 C C . ALA B 1 27 ? 14.259 38.211 8.213 1.00 30.82 24 ALA B C 1
ATOM 823 O O . ALA B 1 27 ? 13.121 38.681 8.435 1.00 31.13 24 ALA B O 1
ATOM 825 N N . ASP B 1 28 ? 15.333 38.975 8.105 1.00 31.62 25 ASP B N 1
ATOM 826 C CA . ASP B 1 28 ? 15.190 40.408 8.357 1.00 31.63 25 ASP B CA 1
ATOM 827 C C . ASP B 1 28 ? 14.348 41.077 7.282 1.00 32.70 25 ASP B C 1
ATOM 828 O O . ASP B 1 28 ? 13.562 41.983 7.586 1.00 31.19 25 ASP B O 1
ATOM 833 N N . TYR B 1 29 ? 14.518 40.654 6.032 1.00 31.62 26 TYR B N 1
ATOM 834 C CA . TYR B 1 29 ? 13.807 41.291 4.937 1.00 31.73 26 TYR B CA 1
ATOM 835 C C . TYR B 1 29 ? 12.313 40.934 5.044 1.00 30.76 26 TYR B C 1
ATOM 836 O O . TYR B 1 29 ? 11.442 41.806 4.897 1.00 30.10 26 TYR B O 1
ATOM 845 N N . ILE B 1 30 ? 12.047 39.653 5.306 1.00 30.04 27 ILE B N 1
ATOM 846 C CA . ILE B 1 30 ? 10.644 39.134 5.453 1.00 28.17 27 ILE B CA 1
ATOM 847 C C . ILE B 1 30 ? 9.939 39.860 6.603 1.00 28.78 27 ILE B C 1
ATOM 848 O O . ILE B 1 30 ? 8.814 40.382 6.442 1.00 28.88 27 ILE B O 1
ATOM 853 N N . LEU B 1 31 ? 10.607 39.988 7.748 1.00 28.18 28 LEU B N 1
ATOM 854 C CA . LEU B 1 31 ? 9.981 40.684 8.868 1.00 29.08 28 LEU B CA 1
ATOM 855 C C . LEU B 1 31 ? 9.720 42.164 8.542 1.00 29.25 28 LEU B C 1
ATOM 856 O O . LEU B 1 31 ? 8.740 42.714 8.999 1.00 29.88 28 LEU B O 1
ATOM 861 N N . ALA B 1 32 ? 10.631 42.789 7.807 1.00 31.91 29 ALA B N 1
ATOM 862 C CA . ALA B 1 32 ? 10.475 44.197 7.406 1.00 31.29 29 ALA B CA 1
ATOM 863 C C . ALA B 1 32 ? 9.392 44.405 6.366 1.00 31.77 29 ALA B C 1
ATOM 864 O O . ALA B 1 32 ? 8.697 45.457 6.365 1.00 30.23 29 ALA B O 1
ATOM 866 N N . HIS B 1 33 ? 9.259 43.426 5.452 1.00 29.50 30 HIS B N 1
ATOM 867 C CA . HIS B 1 33 ? 8.361 43.549 4.285 1.00 28.03 30 HIS B CA 1
ATOM 868 C C . HIS B 1 33 ? 7.509 42.287 4.079 1.00 27.78 30 HIS B C 1
ATOM 869 O O . HIS B 1 33 ? 7.622 41.643 3.041 1.00 26.48 30 HIS B O 1
ATOM 876 N N . PRO B 1 34 ? 6.679 41.946 5.076 1.00 28.40 31 PRO B N 1
ATOM 877 C CA . PRO B 1 34 ? 5.951 40.643 4.973 1.00 28.28 31 PRO B CA 1
ATOM 878 C C . PRO B 1 34 ? 4.888 40.624 3.861 1.00 27.95 31 PRO B C 1
ATOM 879 O O . PRO B 1 34 ? 4.633 39.576 3.261 1.00 27.09 31 PRO B O 1
ATOM 883 N N . HIS B 1 35 ? 4.283 41.764 3.525 1.00 26.96 32 HIS B N 1
ATOM 884 C CA . HIS B 1 35 ? 3.361 41.795 2.386 1.00 28.46 32 HIS B CA 1
ATOM 885 C C . HIS B 1 35 ? 4.066 41.484 1.061 1.00 27.54 32 HIS B C 1
ATOM 886 O O . HIS B 1 35 ? 3.587 40.667 0.265 1.00 25.44 32 HIS B O 1
ATOM 904 N N . ALA B 1 37 ? 6.734 39.781 0.927 1.00 23.84 34 ALA B N 1
ATOM 905 C CA . ALA B 1 37 ? 7.322 38.437 1.017 1.00 24.23 34 ALA B CA 1
ATOM 906 C C . ALA B 1 37 ? 6.319 37.411 0.494 1.00 23.82 34 ALA B C 1
ATOM 907 O O . ALA B 1 37 ? 6.699 36.451 -0.227 1.00 25.15 34 ALA B O 1
ATOM 909 N N . ILE B 1 38 ? 5.052 37.606 0.848 1.00 23.49 35 ILE B N 1
ATOM 910 C CA . ILE B 1 38 ? 3.991 36.562 0.527 1.00 22.16 35 ILE B CA 1
ATOM 911 C C . ILE B 1 38 ? 3.636 36.595 -0.967 1.00 25.01 35 ILE B C 1
ATOM 912 O O . ILE B 1 38 ? 2.887 35.751 -1.449 1.00 25.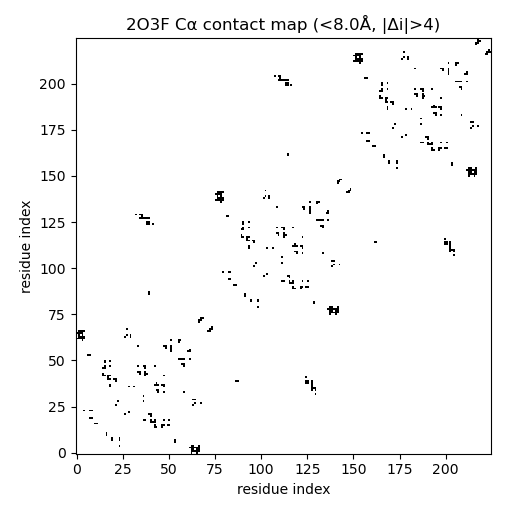90 35 ILE B O 1
ATOM 917 N N . GLU B 1 39 ? 4.097 37.633 -1.682 1.00 24.80 36 GLU B N 1
ATOM 918 C CA . GLU B 1 39 ? 3.926 37.705 -3.153 1.00 26.82 36 GLU B CA 1
ATOM 919 C C . GLU B 1 39 ? 5.268 37.683 -3.885 1.00 26.44 36 GLU B C 1
ATOM 920 O O . GLU B 1 39 ? 5.426 38.326 -4.947 1.00 27.78 36 GLU B O 1
ATOM 926 N N . SER B 1 40 ? 6.254 36.965 -3.328 1.00 24.67 37 SER B N 1
ATOM 927 C CA . SER B 1 40 ? 7.564 36.921 -3.938 1.00 25.51 37 SER B CA 1
ATOM 928 C C . SER B 1 40 ? 7.891 35.484 -4.269 1.00 26.32 37 SER B C 1
ATOM 929 O O . SER B 1 40 ? 7.519 34.618 -3.512 1.00 27.00 37 SER B O 1
ATOM 932 N N . THR B 1 41 ? 8.633 35.288 -5.357 1.00 25.79 38 THR B N 1
ATOM 933 C CA . THR B 1 41 ? 9.303 34.021 -5.634 1.00 26.11 38 THR B CA 1
ATOM 934 C C . THR B 1 41 ? 10.565 33.847 -4.789 1.00 25.83 38 THR B C 1
ATOM 935 O O . THR B 1 41 ? 11.103 34.762 -4.164 1.00 23.64 38 THR B O 1
ATOM 939 N N . VAL B 1 42 ? 11.080 32.614 -4.777 1.00 27.27 39 VAL B N 1
ATOM 940 C CA . VAL B 1 42 ? 12.393 32.366 -4.130 1.00 27.88 39 VAL B CA 1
ATOM 941 C C . VAL B 1 42 ? 13.524 33.238 -4.697 1.00 27.07 39 VAL B C 1
ATOM 942 O O . VAL B 1 42 ? 14.312 33.809 -3.934 1.00 27.15 39 VAL B O 1
ATOM 946 N N . ASN B 1 43 ? 13.582 33.358 -6.023 1.00 28.84 40 ASN B N 1
ATOM 947 C CA . ASN B 1 43 ? 14.576 34.235 -6.683 1.00 30.53 40 ASN B CA 1
ATOM 948 C C . ASN B 1 43 ? 14.408 35.689 -6.250 1.00 30.56 40 ASN B C 1
ATOM 949 O O . ASN B 1 43 ? 15.402 36.389 -6.035 1.00 30.49 40 ASN B O 1
ATOM 954 N N . GLU B 1 44 ? 13.169 36.178 -6.165 1.00 29.43 41 GLU B N 1
ATOM 955 C CA . GLU B 1 44 ? 12.968 37.617 -5.813 1.00 28.64 41 GLU B CA 1
ATOM 956 C C . GLU B 1 44 ? 13.400 37.849 -4.372 1.00 27.87 41 GLU B C 1
ATOM 957 O O . GLU B 1 44 ? 14.077 38.847 -4.043 1.00 29.02 41 GLU B O 1
ATOM 963 N N . ILE B 1 45 ? 12.943 36.987 -3.466 1.00 26.39 42 ILE B N 1
ATOM 964 C CA . ILE B 1 45 ? 13.240 37.217 -2.058 1.00 26.72 42 ILE B CA 1
ATOM 965 C C . ILE B 1 45 ? 14.748 37.086 -1.781 1.00 26.76 42 ILE B C 1
ATOM 966 O O . ILE B 1 45 ? 15.291 37.817 -0.957 1.00 27.67 42 ILE B O 1
ATOM 971 N N . SER B 1 46 ? 15.424 36.152 -2.464 1.00 26.87 43 SER B N 1
ATOM 972 C CA . SER B 1 4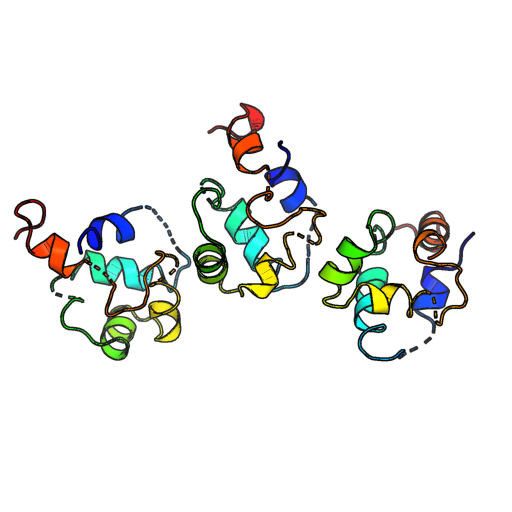6 ? 16.837 35.981 -2.218 1.00 28.58 43 SER B CA 1
ATOM 973 C C . SER B 1 46 ? 17.577 37.224 -2.698 1.00 29.80 43 SER B C 1
ATOM 974 O O . SER B 1 46 ? 18.478 37.667 -2.008 1.00 31.41 43 SER B O 1
ATOM 977 N N . ALA B 1 47 ? 17.168 37.778 -3.846 1.00 30.04 44 ALA B N 1
ATOM 978 C CA . ALA B 1 47 ? 17.744 39.064 -4.342 1.00 29.72 44 ALA B CA 1
ATOM 979 C C . ALA B 1 47 ? 17.465 40.220 -3.410 1.00 30.50 44 ALA B C 1
ATOM 980 O O . ALA B 1 47 ? 18.379 41.032 -3.144 1.00 31.05 44 ALA B O 1
ATOM 982 N N . LEU B 1 48 ? 16.242 40.313 -2.894 1.00 30.22 45 LEU B N 1
ATOM 983 C CA . LEU B 1 48 ? 15.868 41.442 -2.025 1.00 31.26 45 LEU B CA 1
ATOM 984 C C . LEU B 1 48 ? 16.704 41.421 -0.743 1.00 33.33 45 LEU B C 1
ATOM 985 O O . LEU B 1 48 ? 17.081 42.457 -0.205 1.00 34.55 45 LEU B O 1
ATOM 990 N N . ALA B 1 49 ? 16.990 40.217 -0.254 1.00 35.02 46 ALA B N 1
ATOM 991 C CA . ALA B 1 49 ? 17.763 40.061 1.004 1.00 37.12 46 ALA B CA 1
ATOM 992 C C . ALA B 1 49 ? 19.292 40.032 0.776 1.00 38.77 46 ALA B C 1
ATOM 993 O O . ALA B 1 49 ? 20.068 39.967 1.743 1.00 39.37 46 ALA B O 1
ATOM 995 N N . ASN B 1 50 ? 19.702 40.104 -0.495 1.00 39.79 47 ASN B N 1
ATOM 996 C CA . ASN B 1 50 ? 21.099 39.935 -0.897 1.00 40.59 47 ASN B CA 1
ATOM 997 C C . ASN B 1 50 ? 21.630 38.64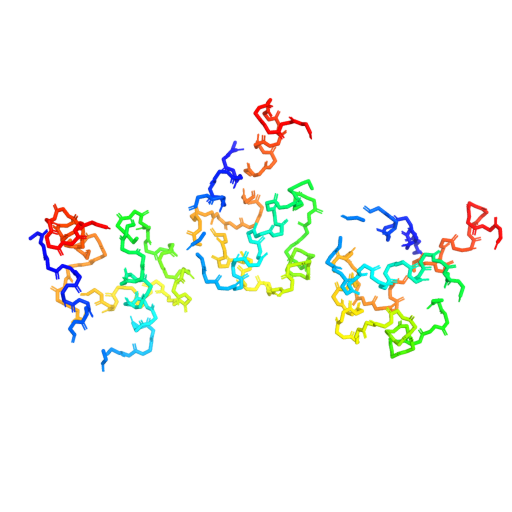7 -0.308 1.00 41.22 47 ASN B C 1
ATOM 998 O O . ASN B 1 50 ? 22.647 38.639 0.400 1.00 40.75 47 ASN B O 1
ATOM 1003 N N . SER B 1 51 ? 20.928 37.552 -0.602 1.00 40.77 48 SER B N 1
ATOM 1004 C CA . SER B 1 51 ? 21.254 36.237 -0.061 1.00 40.82 48 SER B CA 1
ATOM 1005 C C . SER B 1 51 ? 21.180 35.250 -1.220 1.00 40.30 48 SER B C 1
ATOM 1006 O O . SER B 1 51 ? 21.383 35.646 -2.348 1.00 41.44 48 SER B O 1
ATOM 1009 N N . SER B 1 52 ? 20.942 33.970 -1.007 1.00 40.39 49 SER B N 1
ATOM 1010 C CA . SER B 1 52 ? 20.933 33.073 -2.172 1.00 39.81 49 SER B CA 1
ATOM 1011 C C . SER B 1 52 ? 19.688 32.192 -2.211 1.00 39.15 49 SER B C 1
ATOM 1012 O O . SER B 1 52 ? 19.014 32.034 -1.185 1.00 38.35 49 SER B O 1
ATOM 1015 N N . ASP B 1 53 ? 19.428 31.567 -3.361 1.00 36.78 50 ASP B N 1
ATOM 1016 C CA . ASP B 1 53 ? 18.307 30.638 -3.460 1.00 36.75 50 ASP B CA 1
ATOM 1017 C C . ASP B 1 53 ? 18.443 29.509 -2.444 1.00 35.63 50 ASP B C 1
ATOM 1018 O O . ASP B 1 53 ? 17.492 29.197 -1.742 1.00 34.82 50 ASP B O 1
ATOM 1023 N N . ALA B 1 54 ? 19.640 28.949 -2.335 1.00 34.91 51 ALA B N 1
ATOM 1024 C CA . ALA B 1 54 ? 19.893 27.855 -1.372 1.00 35.20 51 ALA B CA 1
ATOM 1025 C C . ALA B 1 54 ? 19.630 28.254 0.093 1.00 34.50 51 ALA B C 1
ATOM 1026 O O . ALA B 1 54 ? 19.115 27.452 0.869 1.00 35.72 51 ALA B O 1
ATOM 1028 N N . ALA B 1 55 ? 19.959 29.494 0.449 1.00 32.45 52 ALA B N 1
ATOM 1029 C CA . ALA B 1 55 ? 19.719 30.027 1.806 1.00 31.21 52 ALA B CA 1
ATOM 1030 C C . ALA B 1 55 ? 18.213 30.159 2.116 1.00 30.07 52 ALA B C 1
ATOM 1031 O O . ALA B 1 55 ? 17.801 30.056 3.274 1.00 29.35 52 ALA B O 1
ATOM 1033 N N . VAL B 1 56 ? 17.415 30.455 1.085 1.00 29.98 53 VAL B N 1
ATOM 1034 C CA . VAL B 1 56 ? 15.950 30.482 1.273 1.00 30.06 53 VAL B CA 1
ATOM 1035 C C . VAL B 1 56 ? 15.484 29.084 1.629 1.00 30.89 53 VAL B C 1
ATOM 1036 O O . VAL B 1 56 ? 14.722 28.911 2.556 1.00 30.82 53 VAL B O 1
ATOM 1040 N N . ILE B 1 57 ? 15.925 28.103 0.873 1.00 31.91 54 ILE B N 1
ATOM 1041 C CA . ILE B 1 57 ? 15.506 26.719 1.170 1.00 32.57 54 ILE B CA 1
ATOM 1042 C C . ILE B 1 57 ? 15.991 26.295 2.556 1.00 32.42 54 ILE B C 1
ATOM 1043 O O . ILE B 1 57 ? 15.236 25.697 3.323 1.00 32.01 54 ILE B O 1
ATOM 1048 N N . ARG B 1 58 ? 17.238 26.591 2.881 1.00 33.00 55 ARG B N 1
ATOM 1049 C CA A ARG B 1 58 ? 17.817 26.314 4.225 0.50 32.91 55 ARG B CA 1
ATOM 1050 C CA B ARG B 1 58 ? 17.689 26.209 4.207 0.50 33.86 55 ARG B CA 1
ATOM 1051 C C . ARG B 1 58 ? 17.065 27.019 5.345 1.00 33.09 55 ARG B C 1
ATOM 1052 O O . ARG B 1 58 ? 16.836 26.473 6.403 1.00 33.11 55 ARG B O 1
ATOM 1067 N N . LEU B 1 59 ? 16.681 28.292 5.104 1.00 32.11 56 LEU B N 1
ATOM 1068 C CA . LEU B 1 59 ? 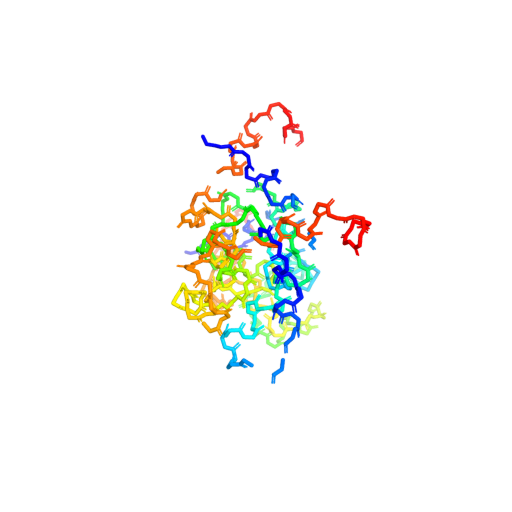15.869 29.010 6.085 1.00 30.88 56 LEU B CA 1
ATOM 1069 C C . LEU B 1 59 ? 14.570 28.254 6.383 1.00 29.98 56 LEU B C 1
ATOM 1070 O O . LEU B 1 59 ? 14.192 28.105 7.536 1.00 29.77 56 LEU B O 1
ATOM 1075 N N . CYS B 1 60 ? 13.867 27.812 5.339 1.00 28.52 57 CYS B N 1
ATOM 1076 C CA . CYS B 1 60 ? 12.598 27.104 5.485 1.00 28.89 57 CYS B CA 1
ATOM 1077 C C . CYS B 1 60 ? 12.787 25.781 6.297 1.00 29.43 57 CYS B C 1
ATOM 1078 O O . CYS B 1 60 ? 12.042 25.503 7.226 1.00 31.15 57 CYS B O 1
ATOM 1092 N N . SER B 1 62 ? 15.335 25.044 8.359 1.00 29.56 59 SER B N 1
ATOM 1093 C CA . SER B 1 62 ? 15.714 25.432 9.717 1.00 29.68 59 SER B CA 1
ATOM 1094 C C . SER B 1 62 ? 14.487 25.686 10.602 1.00 29.86 59 SER B C 1
ATOM 1095 O O . SER B 1 62 ? 14.507 25.390 11.797 1.00 31.19 59 SER B O 1
ATOM 1098 N N . LEU B 1 63 ? 13.409 26.232 10.019 1.00 29.51 60 LEU B N 1
ATOM 1099 C CA . LEU B 1 63 ? 12.197 26.571 10.726 1.00 30.68 60 LEU B CA 1
ATOM 1100 C C . LEU B 1 63 ? 11.201 25.413 10.815 1.00 30.39 60 LEU B C 1
ATOM 1101 O O . LEU B 1 63 ? 10.154 25.539 11.446 1.00 33.36 60 LEU B O 1
ATOM 1106 N N . GLY B 1 64 ? 11.535 24.296 10.185 1.00 29.81 61 GLY B N 1
ATOM 1107 C CA . GLY B 1 64 ? 10.653 23.103 10.190 1.00 32.23 61 GLY B CA 1
ATOM 1108 C C . GLY B 1 64 ? 9.516 23.169 9.171 1.00 32.65 61 GLY B C 1
ATOM 1109 O O . GLY B 1 64 ? 8.498 22.503 9.308 1.00 32.99 61 GLY B O 1
ATOM 1110 N N . LEU B 1 65 ? 9.709 23.998 8.154 1.00 33.25 62 LEU B N 1
ATOM 1111 C CA . LEU B 1 65 ? 8.721 24.214 7.088 1.00 35.40 62 LEU B CA 1
ATOM 1112 C C . LEU B 1 65 ? 9.039 23.356 5.884 1.00 36.76 62 LEU B C 1
ATOM 1113 O O . LEU B 1 65 ? 10.185 22.975 5.674 1.00 38.28 62 LEU B O 1
ATOM 1118 N N . LYS B 1 66 ? 8.027 23.054 5.080 1.00 38.51 63 LYS B N 1
ATOM 1119 C CA . LYS B 1 66 ? 8.205 22.202 3.903 1.00 40.01 63 LYS B CA 1
ATOM 1120 C C . LYS B 1 66 ? 8.914 22.917 2.754 1.00 39.55 63 LYS B C 1
ATOM 1121 O O . LYS B 1 66 ? 9.464 22.268 1.827 1.00 41.27 63 LYS B O 1
ATOM 1127 N N . GLY B 1 67 ? 8.952 24.251 2.820 1.00 36.56 64 GLY B N 1
ATOM 1128 C CA . GLY B 1 67 ? 9.542 25.029 1.757 1.00 34.22 64 GLY B CA 1
ATOM 1129 C C . GLY B 1 67 ? 8.998 26.447 1.782 1.00 32.24 64 GLY B C 1
ATOM 1130 O O . GLY B 1 67 ? 8.349 26.862 2.755 1.00 30.02 64 GLY B O 1
ATOM 1131 N N . PHE B 1 68 ? 9.258 27.164 0.696 1.00 30.19 65 PHE B N 1
ATOM 1132 C CA . PHE B 1 68 ? 8.967 28.614 0.695 1.00 29.87 65 PHE B CA 1
ATOM 1133 C C . PHE B 1 68 ? 7.483 28.889 0.588 1.00 28.50 65 PHE B C 1
ATOM 1134 O O . PHE B 1 68 ? 7.006 29.822 1.183 1.00 28.32 65 PHE B O 1
ATOM 1142 N N . GLN B 1 69 ? 6.752 28.070 -0.164 1.00 28.78 66 GLN B N 1
ATOM 1143 C CA . GLN B 1 69 ? 5.288 28.175 -0.173 1.00 28.75 66 GLN B CA 1
ATOM 1144 C C . GLN B 1 69 ? 4.692 28.008 1.236 1.00 27.54 66 GLN B C 1
ATOM 1145 O O . GLN B 1 69 ? 3.769 28.718 1.619 1.00 26.22 66 GLN B O 1
ATOM 1151 N N . ASP B 1 70 ? 5.188 27.031 2.031 1.00 25.89 67 ASP B N 1
ATOM 1152 C CA . ASP B 1 70 ? 4.719 26.864 3.403 1.00 26.02 67 ASP B CA 1
ATOM 1153 C C . ASP B 1 70 ? 4.993 28.125 4.225 1.00 25.72 67 ASP B C 1
ATOM 1154 O O . ASP B 1 70 ? 4.111 28.590 4.970 1.00 26.15 67 ASP B O 1
ATOM 1159 N N . LEU B 1 71 ? 6.196 28.683 4.049 1.00 24.25 68 LEU B N 1
ATOM 1160 C CA . LEU B 1 71 ? 6.579 29.905 4.789 1.00 24.71 68 LEU B CA 1
ATOM 1161 C C . LEU B 1 71 ? 5.588 31.024 4.386 1.00 24.14 68 LEU B C 1
ATOM 1162 O O . LEU B 1 71 ? 5.058 31.695 5.274 1.00 24.12 68 LEU B O 1
ATOM 1186 N N . ARG B 1 74 ? 2.114 30.649 5.890 1.00 25.39 71 ARG B N 1
ATOM 1187 C CA . ARG B 1 74 ? 2.044 30.869 7.311 1.00 25.02 71 ARG B CA 1
ATOM 1188 C C . ARG B 1 74 ? 2.226 32.335 7.624 1.00 25.48 71 ARG B C 1
ATOM 1189 O O . ARG B 1 74 ? 1.583 32.837 8.539 1.00 27.06 71 ARG B O 1
ATOM 1197 N N . VAL B 1 75 ? 3.027 33.026 6.815 1.00 25.74 72 VAL B N 1
ATOM 1198 C CA . VAL B 1 75 ? 3.118 34.494 7.007 1.00 25.15 72 VAL B CA 1
ATOM 1199 C C . VAL B 1 75 ? 1.764 35.148 6.628 1.00 26.16 72 VAL B C 1
ATOM 1200 O O . VAL B 1 75 ? 1.244 35.989 7.383 1.00 26.29 72 VAL B O 1
ATOM 1204 N N . ALA B 1 76 ? 1.221 34.809 5.453 1.00 25.10 73 ALA B N 1
ATOM 1205 C CA . ALA B 1 76 ? -0.116 35.316 5.032 1.00 24.86 73 ALA B CA 1
ATOM 1206 C C . ALA B 1 76 ? -1.196 35.075 6.106 1.00 26.03 73 ALA B C 1
ATOM 1207 O O . ALA B 1 76 ? -2.057 35.905 6.335 1.00 27.08 73 ALA B O 1
ATOM 1209 N N . GLY B 1 77 ? -1.140 33.896 6.744 1.00 26.56 74 GLY B N 1
ATOM 1210 C CA . GLY B 1 77 ? -2.067 33.552 7.844 1.00 28.87 74 GLY B CA 1
ATOM 1211 C C . GLY B 1 77 ? -1.966 34.528 8.993 1.00 30.09 74 GLY B C 1
ATOM 1212 O O . GLY B 1 77 ? -2.977 34.936 9.547 1.00 33.31 74 GLY B O 1
ATOM 1213 N N . ASP B 1 78 ? -0.750 34.947 9.321 1.00 29.85 75 ASP B N 1
ATOM 1214 C CA . ASP B 1 78 ? -0.543 35.937 10.377 1.00 30.62 75 ASP B CA 1
ATOM 1215 C C . ASP B 1 78 ? -1.044 37.308 9.949 1.00 29.83 75 ASP B C 1
ATOM 1216 O O . ASP B 1 78 ? -1.664 38.030 10.750 1.00 29.94 75 ASP B O 1
ATOM 1221 N N . LEU B 1 79 ? -0.791 37.645 8.688 1.00 28.54 76 LEU B N 1
ATOM 1222 C CA . LEU B 1 79 ? -1.255 38.953 8.130 1.00 27.79 76 LEU B CA 1
ATOM 1223 C C . LEU B 1 79 ? -2.765 39.069 8.086 1.00 30.10 76 LEU B C 1
ATOM 1224 O O . LEU B 1 79 ? -3.307 40.181 8.120 1.00 30.83 76 LEU B O 1
ATOM 1229 N N . ALA B 1 80 ? -3.458 37.937 7.975 1.00 29.29 77 ALA B N 1
ATOM 1230 C CA . ALA B 1 80 ? -4.926 37.901 8.015 1.00 33.13 77 ALA B CA 1
ATOM 1231 C C . ALA B 1 80 ? -5.512 38.268 9.382 1.00 36.46 77 ALA B C 1
ATOM 1232 O O . ALA B 1 80 ? -6.616 38.779 9.444 1.00 37.49 77 ALA B O 1
ATOM 1234 N N . LYS B 1 81 ? -4.767 37.968 10.447 1.00 39.96 78 LYS B N 1
ATOM 1235 C CA . LYS B 1 81 ? -5.193 38.176 11.852 1.00 44.52 78 LYS B CA 1
ATOM 1236 C C . LYS B 1 81 ? -5.148 39.629 12.283 1.00 46.50 78 LYS B C 1
ATOM 1237 O O . LYS B 1 81 ? -4.225 40.357 11.927 1.00 46.00 78 LYS B O 1
ATOM 1243 N N . PRO B 1 82 ? -6.159 40.057 13.074 1.00 49.78 79 PRO B N 1
ATOM 1244 C CA . PRO B 1 82 ? -6.162 41.370 13.732 1.00 52.00 79 PRO B CA 1
ATOM 1245 C C . PRO B 1 82 ? -4.817 41.706 14.382 1.00 54.20 79 PRO B C 1
ATOM 1246 O O . PRO B 1 82 ? -4.346 42.834 14.253 1.00 53.92 79 PRO B O 1
ATOM 1250 N N . THR B 1 83 ? -4.222 40.731 15.069 1.00 57.21 80 THR B N 1
ATOM 1251 C CA . THR B 1 83 ? -2.888 40.893 15.664 1.00 60.47 80 THR B CA 1
ATOM 1252 C C . THR B 1 83 ? -1.887 41.555 14.696 1.00 62.18 80 THR B C 1
ATOM 1253 O O . THR B 1 83 ? -1.192 42.510 15.073 1.00 62.95 80 THR B O 1
ATOM 1257 N N . PHE B 1 84 ? -1.835 41.075 13.449 1.00 63.54 81 PHE B N 1
ATOM 1258 C CA . PHE B 1 84 ? -0.796 41.525 12.512 1.00 64.99 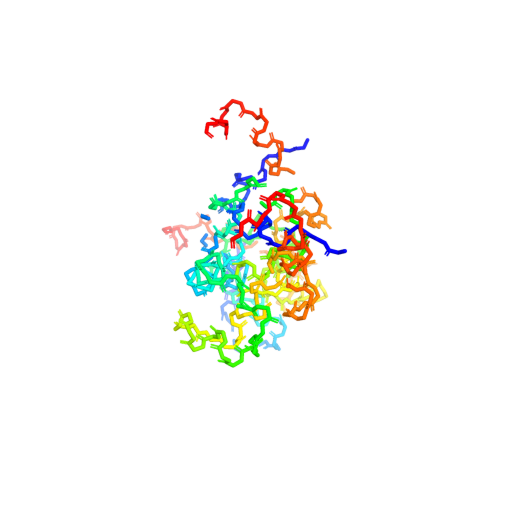81 PHE B CA 1
ATOM 1259 C C . PHE B 1 84 ? -1.282 42.494 11.409 1.00 65.49 81 PHE B C 1
ATOM 1260 O O . PHE B 1 84 ? -0.500 42.843 10.512 1.00 65.29 81 PHE B O 1
ATOM 1268 N N . GLN B 1 85 ? -2.557 42.904 11.481 1.00 66.14 82 GLN B N 1
ATOM 1269 C CA . GLN B 1 85 ? -3.149 43.885 10.543 1.00 66.63 82 GLN B CA 1
ATOM 1270 C C . GLN B 1 85 ? -2.887 45.326 11.018 1.00 67.52 82 GLN B C 1
ATOM 1271 O O . GLN B 1 85 ? -2.919 45.622 12.227 1.00 67.75 82 GLN B O 1
ATOM 1277 N N . GLY B 1 86 ? -2.652 46.217 10.058 1.00 67.85 83 GLY B N 1
ATOM 1278 C CA . GLY B 1 86 ? -2.251 47.586 10.349 1.00 68.24 83 GLY B CA 1
ATOM 1279 C C . GLY B 1 86 ? -1.065 48.026 9.503 1.00 68.83 83 GLY B C 1
ATOM 1280 O O . GLY B 1 86 ? -0.670 47.345 8.544 1.00 69.24 83 GLY B O 1
ATOM 1289 N N . ALA C 1 5 ? 5.518 43.837 -24.030 1.00 55.01 2 ALA C N 1
ATOM 1290 C CA . ALA C 1 5 ? 6.258 43.746 -22.767 1.00 51.22 2 ALA C CA 1
ATOM 1291 C C . ALA C 1 5 ? 6.251 45.176 -22.253 1.00 48.76 2 ALA C C 1
ATOM 1292 O O . ALA C 1 5 ? 6.791 46.072 -22.900 1.00 46.83 2 ALA C O 1
ATOM 1294 N N . THR C 1 6 ? 5.569 45.366 -21.124 1.00 45.90 3 THR C N 1
ATOM 1295 C CA . THR C 1 6 ? 5.275 46.661 -20.555 1.00 43.32 3 THR C CA 1
ATOM 1296 C C . THR C 1 6 ? 5.367 46.529 -19.020 1.00 41.91 3 THR C C 1
ATOM 1297 O O . THR C 1 6 ? 5.809 45.497 -18.477 1.00 40.20 3 THR C O 1
ATOM 1301 N N . GLY C 1 7 ? 4.985 47.606 -18.334 1.00 39.75 4 GLY C N 1
ATOM 1302 C CA . GLY C 1 7 ? 4.843 47.601 -16.890 1.00 38.06 4 GLY C CA 1
ATOM 1303 C C . GLY C 1 7 ? 6.104 47.978 -16.127 1.00 37.70 4 GLY C C 1
ATOM 1304 O O . GLY C 1 7 ? 6.084 47.942 -14.900 1.00 37.16 4 GLY C O 1
ATOM 1305 N N . GLY C 1 8 ? 7.199 48.344 -16.832 1.00 35.50 5 GLY C N 1
ATOM 1306 C CA . GLY C 1 8 ? 8.508 48.558 -16.178 1.00 32.83 5 GLY C CA 1
ATOM 1307 C C . GLY C 1 8 ? 8.458 49.682 -15.165 1.00 31.91 5 GLY C C 1
ATOM 1308 O O . GLY C 1 8 ? 8.999 49.576 -14.058 1.00 30.49 5 GLY C O 1
ATOM 1309 N N . LEU C 1 9 ? 7.785 50.769 -15.532 1.00 31.83 6 LEU C N 1
ATOM 1310 C CA . LEU C 1 9 ? 7.697 51.877 -14.610 1.00 33.17 6 LEU C CA 1
ATOM 1311 C C . LEU C 1 9 ? 6.782 51.618 -13.404 1.00 33.30 6 LEU C C 1
ATOM 1312 O O . LEU C 1 9 ? 7.091 52.016 -12.293 1.00 32.96 6 LEU C O 1
ATOM 1317 N N . ALA C 1 10 ? 5.668 50.940 -13.640 1.00 34.68 7 ALA C N 1
ATOM 1318 C CA . ALA C 1 10 ? 4.748 50.597 -12.583 1.00 35.27 7 ALA C CA 1
ATOM 1319 C C . ALA C 1 10 ? 5.403 49.653 -11.583 1.00 35.69 7 ALA C C 1
ATOM 1320 O O . ALA C 1 10 ? 5.327 49.911 -10.361 1.00 36.08 7 ALA C O 1
ATOM 1322 N N . ILE C 1 11 ? 6.074 48.606 -12.084 1.00 35.66 8 ILE C N 1
ATOM 1323 C CA . ILE C 1 11 ? 6.774 47.654 -11.192 1.00 37.40 8 ILE C CA 1
ATOM 1324 C C . ILE C 1 11 ? 7.879 48.308 -10.342 1.00 36.11 8 ILE C C 1
ATOM 1325 O O . ILE C 1 11 ? 7.995 48.028 -9.145 1.00 35.43 8 ILE C O 1
ATOM 1330 N N . ILE C 1 12 ? 8.651 49.234 -10.921 1.00 33.70 9 ILE C N 1
ATOM 1331 C CA . ILE C 1 12 ? 9.651 49.958 -10.130 1.00 33.97 9 ILE C CA 1
ATOM 1332 C C . ILE C 1 12 ? 9.017 50.910 -9.097 1.00 35.52 9 ILE C C 1
ATOM 1333 O O . ILE C 1 12 ? 9.447 50.970 -7.932 1.00 35.31 9 ILE C O 1
ATOM 1338 N N . GLN C 1 13 ? 8.009 51.664 -9.524 1.00 37.07 10 GLN C N 1
ATOM 1339 C CA . GLN C 1 13 ? 7.343 52.622 -8.634 1.00 38.55 10 GLN C CA 1
ATOM 1340 C C . GLN C 1 13 ? 6.747 51.889 -7.420 1.00 38.70 10 GLN C C 1
ATOM 1341 O O . GLN C 1 13 ? 6.931 52.309 -6.280 1.00 38.00 10 GLN C O 1
ATOM 1347 N N . SER C 1 14 ? 6.067 50.772 -7.667 1.00 40.05 11 SER C N 1
ATOM 1348 C CA . SER C 1 14 ? 5.460 49.995 -6.569 1.00 41.04 11 SER C CA 1
ATOM 1349 C C . SER C 1 14 ? 6.446 49.327 -5.576 1.00 41.14 11 SER C C 1
ATOM 1350 O O . SER C 1 14 ? 6.038 48.898 -4.494 1.00 41.20 11 SER C O 1
ATOM 1372 N N . HIS C 1 17 ? 9.724 51.893 -2.160 1.00 42.18 14 HIS C N 1
ATOM 1373 C CA . HIS C 1 17 ? 9.923 51.939 -0.699 1.00 42.86 14 HIS C CA 1
ATOM 1374 C C . HIS C 1 17 ? 10.154 50.561 -0.041 1.00 42.76 14 HIS C C 1
ATOM 1375 O O . HIS C 1 17 ? 10.182 50.447 1.184 1.00 43.34 14 HIS C O 1
ATOM 1393 N N . LEU C 1 19 ? 12.807 48.546 -1.195 1.00 40.81 16 LEU C N 1
ATOM 1394 C CA . LEU C 1 19 ? 14.099 48.163 -1.772 1.00 40.48 16 LEU C CA 1
ATOM 1395 C C . LEU C 1 19 ? 15.256 48.515 -0.844 1.00 41.15 16 LEU C C 1
ATOM 1396 O O . LEU C 1 19 ? 15.258 49.586 -0.242 1.00 41.49 16 LEU C O 1
ATOM 1401 N N . PRO C 1 20 ? 16.271 47.640 -0.763 1.00 42.10 17 PRO C N 1
ATOM 1402 C CA . PRO C 1 20 ? 17.493 47.999 -0.041 1.00 42.57 17 PRO C CA 1
ATOM 1403 C C . PRO C 1 20 ? 18.133 49.228 -0.699 1.00 43.45 17 PRO C C 1
ATOM 1404 O O . PRO C 1 20 ? 17.893 49.471 -1.893 1.00 42.99 17 PRO C O 1
ATOM 1408 N N . PRO C 1 21 ? 18.954 50.001 0.055 1.00 43.91 18 PRO C N 1
ATOM 1409 C CA . PRO C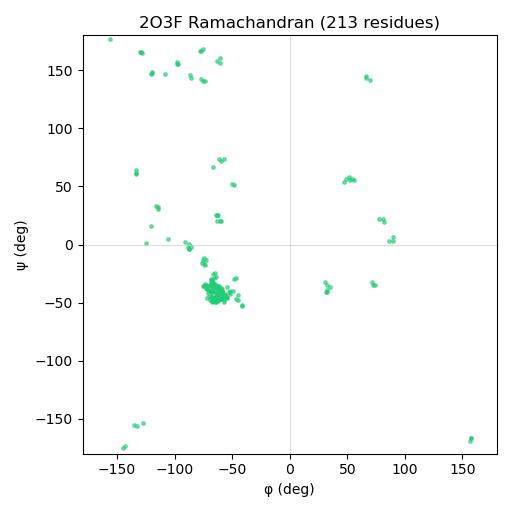 1 2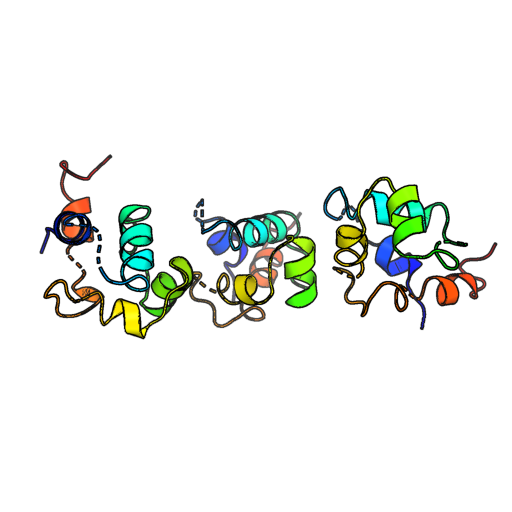1 ? 19.522 51.291 -0.440 1.00 43.74 18 PRO C CA 1
ATOM 1410 C C . PRO C 1 21 ? 20.139 51.309 -1.852 1.00 44.02 18 PRO C C 1
ATOM 1411 O O . PRO C 1 21 ? 19.858 52.229 -2.630 1.00 43.84 18 PRO C O 1
ATOM 1415 N N . SER C 1 22 ? 20.977 50.336 -2.179 1.00 43.84 19 SER C N 1
ATOM 1416 C CA . SER C 1 22 ? 21.672 50.351 -3.473 1.00 44.28 19 SER C CA 1
ATOM 1417 C C . SER C 1 22 ? 20.692 50.110 -4.613 1.00 42.31 19 SER C C 1
ATOM 1418 O O . SER C 1 22 ? 20.858 50.673 -5.713 1.00 44.10 19 SER C O 1
ATOM 1421 N N . GLU C 1 23 ? 19.681 49.268 -4.367 1.00 40.64 20 GLU C N 1
ATOM 1422 C CA A GLU C 1 23 ? 18.626 49.043 -5.349 0.50 39.41 20 GLU C CA 1
ATOM 1423 C CA B GLU C 1 23 ? 18.621 49.057 -5.356 0.50 39.13 20 GLU C CA 1
ATOM 1424 C C . GLU C 1 23 ? 17.726 50.292 -5.426 1.00 38.87 20 GLU C C 1
ATOM 1425 O O . GLU C 1 23 ? 17.231 50.651 -6.487 1.00 37.09 20 GLU C O 1
ATOM 1436 N N . ARG C 1 24 ? 17.557 50.970 -4.289 1.00 39.06 21 ARG C N 1
ATOM 1437 C CA . ARG C 1 24 ? 16.736 52.149 -4.220 1.00 39.50 21 ARG C CA 1
ATOM 1438 C C . ARG C 1 24 ? 17.280 53.318 -5.062 1.00 39.19 21 ARG C C 1
ATOM 1439 O O . ARG C 1 24 ? 16.510 53.990 -5.763 1.00 38.68 21 ARG C O 1
ATOM 1447 N N . LYS C 1 25 ? 18.587 53.562 -4.972 1.00 38.10 22 LYS C N 1
ATOM 1448 C CA . LYS C 1 25 ? 19.251 54.639 -5.721 1.00 37.50 22 LYS C CA 1
ATOM 1449 C C . LYS C 1 25 ? 19.007 54.390 -7.216 1.00 35.68 22 LYS C C 1
ATOM 1450 O O . LYS C 1 25 ? 18.714 55.328 -7.957 1.00 34.49 22 LYS C O 1
ATOM 1456 N N . LEU C 1 26 ? 19.095 53.123 -7.636 1.00 33.38 23 LEU C N 1
ATOM 1457 C CA . LEU C 1 26 ? 18.807 52.776 -9.042 1.00 32.94 23 LEU C CA 1
ATOM 1458 C C . LEU C 1 26 ? 17.361 53.022 -9.430 1.00 31.73 23 LEU C C 1
ATOM 1459 O O . LEU C 1 26 ? 17.093 53.596 -10.495 1.00 29.50 23 LEU C O 1
ATOM 1464 N N . ALA C 1 27 ? 16.420 52.574 -8.584 1.00 31.36 24 ALA C N 1
ATOM 1465 C CA . ALA C 1 27 ? 15.009 52.735 -8.926 1.00 30.71 24 ALA C CA 1
ATOM 1466 C C . ALA C 1 27 ? 14.696 54.226 -9.042 1.00 31.96 24 ALA C C 1
ATOM 1467 O O . ALA C 1 27 ? 13.924 54.635 -9.918 1.00 31.72 24 ALA C O 1
ATOM 1469 N N . ASP C 1 28 ? 15.309 55.033 -8.178 1.00 31.51 25 ASP C N 1
ATOM 1470 C CA . ASP C 1 28 ? 15.040 56.493 -8.213 1.00 32.13 25 ASP C CA 1
ATOM 1471 C C . ASP C 1 28 ? 15.540 57.144 -9.479 1.00 32.27 25 ASP C C 1
ATOM 1472 O O . ASP C 1 28 ? 14.875 58.061 -10.027 1.00 31.94 25 ASP C O 1
ATOM 1477 N N . TYR C 1 29 ? 16.709 56.717 -9.933 1.00 31.84 26 TYR C N 1
ATOM 1478 C CA . TYR C 1 29 ? 17.309 57.296 -11.118 1.00 31.35 26 TYR C CA 1
ATOM 1479 C C . TYR C 1 29 ? 16.456 56.948 -12.357 1.00 30.15 26 TYR C C 1
ATOM 1480 O O . TYR C 1 29 ? 16.133 57.822 -13.189 1.00 29.01 26 TYR C O 1
ATOM 1489 N N . ILE C 1 30 ? 16.075 55.674 -12.447 1.00 29.06 27 ILE C N 1
ATOM 1490 C CA . ILE C 1 30 ? 15.266 55.159 -13.581 1.00 27.07 27 ILE C CA 1
ATOM 1491 C C . ILE C 1 30 ? 13.912 55.876 -13.613 1.00 27.42 27 ILE C C 1
ATOM 1492 O O . ILE C 1 30 ? 13.490 56.398 -14.664 1.00 26.93 27 ILE C O 1
ATOM 1497 N N . LEU C 1 31 ? 13.270 56.014 -12.460 1.00 28.40 28 LEU C N 1
ATOM 1498 C CA . LEU C 1 31 ? 12.004 56.744 -12.425 1.00 29.39 28 LEU C CA 1
ATOM 1499 C C . LEU C 1 31 ? 12.134 58.212 -12.814 1.00 29.90 28 LEU C C 1
ATOM 1500 O O . LEU C 1 31 ? 11.224 58.754 -13.418 1.00 30.33 28 LEU C O 1
ATOM 1505 N N . ALA C 1 32 ? 13.233 58.851 -12.417 1.00 31.68 29 ALA C N 1
ATOM 1506 C CA . ALA C 1 32 ? 13.476 60.260 -12.755 1.00 31.03 29 ALA C CA 1
ATOM 1507 C C . ALA C 1 32 ? 13.864 60.459 -14.206 1.00 31.31 29 ALA C C 1
ATOM 1508 O O . ALA C 1 32 ? 13.540 61.503 -14.811 1.00 30.46 29 ALA C O 1
ATOM 1510 N N . HIS C 1 33 ? 14.591 59.472 -14.763 1.00 28.80 30 HIS C N 1
ATOM 1511 C CA . HIS C 1 33 ? 15.164 59.576 -16.125 1.00 27.26 30 HIS C CA 1
ATOM 1512 C C . HIS C 1 33 ? 14.901 58.301 -16.938 1.00 26.86 30 HIS C C 1
ATOM 1513 O O . HIS C 1 33 ? 15.860 57.650 -17.353 1.00 25.78 30 HIS C O 1
ATOM 1520 N N . PRO C 1 34 ? 13.622 57.985 -17.165 1.00 27.12 31 PRO C N 1
ATOM 1521 C CA . PRO C 1 34 ? 13.340 56.705 -17.879 1.00 26.57 31 PRO C CA 1
ATOM 1522 C C . PRO C 1 34 ? 13.788 56.681 -19.353 1.00 26.57 31 PRO C C 1
ATOM 1523 O O . PRO C 1 34 ? 14.191 55.640 -19.881 1.00 26.02 31 PRO C O 1
ATOM 1527 N N . HIS C 1 35 ? 13.758 57.827 -20.044 1.00 25.27 32 HIS C N 1
ATOM 1528 C CA . HIS C 1 35 ? 14.284 57.850 -21.389 1.00 27.43 32 HIS C CA 1
ATOM 1529 C C . HIS C 1 35 ? 15.783 57.542 -21.440 1.00 26.31 32 HIS C C 1
ATOM 1530 O O . HIS C 1 35 ? 16.236 56.761 -22.276 1.00 24.80 32 HIS C O 1
ATOM 1548 N N . ALA C 1 37 ? 17.273 55.812 -19.196 1.00 24.47 34 ALA C N 1
ATOM 1549 C CA . ALA C 1 37 ? 17.481 54.454 -18.655 1.00 23.82 34 ALA C CA 1
ATOM 1550 C C . ALA C 1 37 ? 17.414 53.419 -19.788 1.00 23.11 34 ALA C C 1
ATOM 1551 O O . ALA C 1 37 ? 18.219 52.451 -19.805 1.00 23.73 34 ALA C O 1
ATOM 1553 N N . ILE C 1 38 ? 16.489 53.625 -20.723 1.00 22.84 35 ILE C N 1
ATOM 1554 C CA . ILE C 1 38 ? 16.220 52.592 -21.796 1.00 22.75 35 ILE C CA 1
ATOM 1555 C C . ILE C 1 38 ? 17.335 52.613 -22.847 1.00 25.00 35 ILE C C 1
ATOM 1556 O O . ILE C 1 38 ? 17.403 51.738 -23.712 1.00 25.15 35 ILE C O 1
ATOM 1561 N N . GLU C 1 39 ? 18.170 53.664 -22.817 1.00 24.48 36 GLU C N 1
ATOM 1562 C CA . GLU C 1 39 ? 19.368 53.717 -23.667 1.00 27.19 36 GLU C CA 1
ATOM 1563 C C . GLU C 1 39 ? 20.672 53.698 -22.873 1.00 26.60 36 GLU C C 1
ATOM 1564 O O . GLU C 1 39 ? 21.672 54.299 -23.303 1.00 28.09 36 GLU C O 1
ATOM 1570 N N . SER C 1 40 ? 20.681 53.005 -21.731 1.00 24.71 37 SER C N 1
ATOM 1571 C CA . SER C 1 40 ? 21.888 52.934 -20.935 1.00 26.26 37 SER C CA 1
ATOM 1572 C C . SER C 1 40 ? 22.332 51.488 -20.792 1.00 26.79 37 SER C C 1
ATOM 1573 O O . SER C 1 40 ? 21.479 50.609 -20.741 1.00 27.04 37 SER C O 1
ATOM 1576 N N . THR C 1 41 ? 23.640 51.278 -20.712 1.00 25.63 38 THR C N 1
ATOM 1577 C CA . THR C 1 41 ? 24.224 50.003 -20.260 1.00 25.56 38 THR C CA 1
ATOM 1578 C C . THR C 1 41 ? 24.114 49.852 -18.751 1.00 26.04 38 THR C C 1
ATOM 1579 O O . THR C 1 41 ? 23.833 50.785 -17.976 1.00 23.48 38 THR C O 1
ATOM 1583 N N . VAL C 1 42 ? 24.384 48.637 -18.267 1.00 26.75 39 VAL C N 1
ATOM 1584 C CA . VAL C 1 42 ? 24.466 48.397 -16.804 1.00 28.04 39 VAL C CA 1
ATOM 1585 C C . VAL C 1 42 ? 25.528 49.294 -16.123 1.00 27.21 39 VAL C C 1
ATOM 1586 O O . VAL C 1 42 ? 25.266 49.914 -15.073 1.00 27.53 39 VAL C O 1
ATOM 1590 N N . ASN C 1 43 ? 26.705 49.389 -16.755 1.00 28.77 40 ASN C N 1
ATOM 1591 C CA . ASN C 1 43 ? 27.805 50.222 -16.229 1.00 30.75 40 ASN C CA 1
ATOM 1592 C C . ASN C 1 43 ? 27.347 51.668 -16.132 1.00 30.26 40 ASN C C 1
ATOM 1593 O O . ASN C 1 43 ? 27.641 52.330 -15.146 1.00 31.07 40 ASN C O 1
ATOM 1598 N N . GLU C 1 44 ? 26.662 52.174 -17.165 1.00 28.33 41 GLU C N 1
ATOM 1599 C CA . GLU C 1 44 ? 26.239 53.615 -17.158 1.00 28.11 41 GLU C CA 1
ATOM 1600 C C . GLU C 1 44 ? 25.186 53.865 -16.076 1.00 26.88 41 GLU C C 1
ATOM 1601 O O . GLU C 1 44 ? 25.262 54.816 -15.286 1.00 27.58 41 GLU C O 1
ATOM 1607 N N . ILE C 1 45 ? 24.162 53.016 -16.030 1.00 26.67 42 ILE C N 1
ATOM 1608 C CA . ILE C 1 45 ? 23.098 53.249 -15.073 1.00 26.40 42 ILE C CA 1
ATOM 1609 C C . ILE C 1 45 ? 23.632 53.147 -13.646 1.00 26.56 42 ILE C C 1
ATOM 1610 O O . ILE C 1 45 ? 23.177 53.866 -12.770 1.00 26.72 42 ILE C O 1
ATOM 1615 N N . SER C 1 46 ? 24.575 52.229 -13.400 1.00 27.61 43 SER C N 1
ATOM 1616 C CA . SER C 1 46 ? 25.042 52.041 -12.038 1.00 28.25 43 SER C CA 1
ATOM 1617 C C . SER C 1 46 ? 25.841 53.285 -11.631 1.00 29.26 43 SER C C 1
ATOM 1618 O O . SER C 1 46 ? 25.704 53.757 -10.512 1.00 32.36 43 SER C O 1
ATOM 1621 N N . ALA C 1 47 ? 26.624 53.828 -12.561 1.00 28.88 44 ALA C N 1
ATOM 1622 C CA . ALA C 1 47 ? 27.337 55.122 -12.307 1.00 29.06 44 ALA C CA 1
ATOM 1623 C C . ALA C 1 47 ? 26.384 56.262 -12.079 1.00 30.02 44 ALA C C 1
ATOM 1624 O O . ALA C 1 47 ? 26.617 57.127 -11.167 1.00 30.99 44 ALA C O 1
ATOM 1626 N N . LEU C 1 48 ? 25.346 56.357 -12.910 1.00 29.75 45 LEU C N 1
ATOM 1627 C CA . LEU C 1 48 ? 24.366 57.452 -12.763 1.00 30.26 45 LEU C CA 1
ATOM 1628 C C . LEU C 1 48 ? 23.664 57.384 -11.404 1.00 32.14 45 LEU C C 1
ATOM 1629 O O . LEU C 1 48 ? 23.356 58.404 -10.813 1.00 34.62 45 LEU C O 1
ATOM 1634 N N . ALA C 1 49 ? 23.407 56.167 -10.915 1.00 34.06 46 ALA C N 1
ATOM 1635 C CA . ALA C 1 49 ? 22.706 55.987 -9.625 1.00 35.22 46 ALA C CA 1
ATOM 1636 C C . ALA C 1 49 ? 23.667 56.021 -8.408 1.00 37.10 46 ALA C C 1
ATOM 1637 O O . ALA C 1 49 ? 23.210 56.004 -7.258 1.00 38.55 46 ALA C O 1
ATOM 1639 N N . ASN C 1 50 ? 24.976 56.152 -8.674 1.00 38.15 47 ASN C N 1
ATOM 1640 C CA . ASN C 1 50 ? 26.046 55.936 -7.681 1.00 39.36 47 ASN C CA 1
ATOM 1641 C C . ASN C 1 50 ? 25.787 54.649 -6.931 1.00 39.66 47 ASN C C 1
ATOM 1642 O O . ASN C 1 50 ? 25.730 54.613 -5.693 1.00 39.11 47 ASN C O 1
ATOM 1647 N N . SER C 1 51 ? 25.620 53.585 -7.705 1.00 40.00 48 SER C N 1
ATOM 1648 C CA . SER C 1 51 ? 25.376 52.261 -7.158 1.00 40.01 48 SER C CA 1
ATOM 1649 C C . SER C 1 51 ? 26.395 51.296 -7.768 1.00 39.75 48 SER C C 1
ATOM 1650 O O . SER C 1 51 ? 27.478 51.704 -8.112 1.00 41.38 48 SER C O 1
ATOM 1653 N N . SER C 1 52 ? 26.106 50.012 -7.874 1.00 40.28 49 SER C N 1
ATOM 1654 C CA . SER C 1 52 ? 27.087 49.096 -8.460 1.00 39.45 49 SER C CA 1
ATOM 1655 C C . SER C 1 52 ? 26.451 48.234 -9.564 1.00 38.92 49 SER C C 1
ATOM 1656 O O . SER C 1 52 ? 25.215 48.104 -9.631 1.00 37.36 49 SER C O 1
ATOM 1659 N N . ASP C 1 53 ? 27.301 47.588 -10.369 1.00 36.32 50 ASP C N 1
ATOM 1660 C CA . ASP C 1 53 ? 26.822 46.660 -11.386 1.00 36.67 50 ASP C CA 1
ATOM 1661 C C . ASP C 1 53 ? 26.037 45.514 -10.768 1.00 35.55 50 ASP C C 1
ATOM 1662 O O . ASP C 1 53 ? 24.989 45.150 -11.279 1.00 34.86 50 ASP C O 1
ATOM 1667 N N . ALA C 1 54 ? 26.538 44.976 -9.656 1.00 35.41 51 ALA C N 1
ATOM 1668 C CA . ALA C 1 54 ? 25.847 43.870 -8.984 1.00 35.60 51 ALA C CA 1
ATOM 1669 C C . ALA C 1 54 ? 24.444 44.250 -8.495 1.00 34.87 51 ALA C C 1
ATOM 1670 O O . ALA C 1 54 ? 23.519 43.445 -8.582 1.00 35.91 51 ALA C O 1
ATOM 1672 N N . ALA C 1 55 ? 24.294 45.476 -8.014 1.00 32.92 52 ALA C N 1
ATOM 1673 C CA . ALA C 1 55 ? 23.007 46.004 -7.549 1.00 31.87 52 ALA C CA 1
ATOM 1674 C C . ALA C 1 55 ? 21.973 46.149 -8.684 1.00 30.08 52 ALA C C 1
ATOM 1675 O O . ALA C 1 55 ? 20.773 46.039 -8.446 1.00 29.12 52 ALA C O 1
ATOM 1677 N N . VAL C 1 56 ? 22.440 46.469 -9.894 1.00 30.12 53 VAL C N 1
ATOM 1678 C CA . VAL C 1 56 ? 21.520 46.527 -11.045 1.00 29.66 53 VAL C CA 1
ATOM 1679 C C . VAL C 1 56 ? 21.015 45.112 -11.274 1.00 30.60 53 VAL C C 1
ATOM 1680 O O . VAL C 1 56 ? 19.844 44.905 -11.509 1.00 30.13 53 VAL C O 1
ATOM 1684 N N . ILE C 1 57 ? 21.903 44.149 -11.238 1.00 31.51 54 ILE C N 1
ATOM 1685 C CA . ILE C 1 57 ? 21.429 42.757 -11.447 1.00 32.57 54 ILE C CA 1
ATOM 1686 C C . ILE C 1 57 ? 20.432 42.314 -10.342 1.00 31.41 54 ILE C C 1
ATOM 1687 O O . ILE C 1 57 ? 19.395 41.709 -10.645 1.00 31.86 54 ILE C O 1
ATOM 1692 N N . ARG C 1 58 ? 20.784 42.570 -9.084 1.00 31.81 55 ARG C N 1
ATOM 1693 C CA A ARG C 1 58 ? 19.884 42.318 -7.939 0.50 31.48 55 ARG C CA 1
ATOM 1694 C CA B ARG C 1 58 ? 19.892 42.351 -7.923 0.50 31.78 55 ARG C CA 1
ATOM 1695 C C . ARG C 1 58 ? 18.549 43.065 -8.052 1.00 31.41 55 ARG C C 1
ATOM 1696 O O . ARG C 1 58 ? 17.495 42.522 -7.735 0.50 28.49 55 ARG C O 1
ATOM 1711 N N . LEU C 1 59 ? 18.595 44.320 -8.525 1.00 30.89 56 LEU C N 1
ATOM 1712 C CA . LEU C 1 59 ? 17.352 45.055 -8.738 1.00 30.62 56 LEU C CA 1
ATOM 1713 C C . LEU C 1 59 ? 16.450 44.271 -9.705 1.00 30.29 56 LEU C C 1
ATOM 1714 O O . LEU C 1 59 ? 15.281 44.068 -9.429 1.00 29.88 56 LEU C O 1
ATOM 1719 N N . CYS C 1 60 ? 16.999 43.844 -10.843 1.00 29.06 57 CYS C N 1
ATOM 1720 C CA . CYS C 1 60 ? 16.231 43.110 -11.854 1.00 29.53 57 CYS C CA 1
ATOM 1721 C C . CYS C 1 60 ? 15.623 41.781 -11.296 1.00 30.21 57 CYS C C 1
ATOM 1722 O O . CYS C 1 60 ? 14.432 41.525 -11.461 1.00 32.19 57 CYS C O 1
ATOM 1736 N N . SER C 1 62 ? 15.133 41.077 -8.081 1.00 29.28 59 SER C N 1
ATOM 1737 C CA . SER C 1 62 ? 14.149 41.465 -7.070 1.00 30.24 59 SER C CA 1
ATOM 1738 C C . SER C 1 62 ? 12.773 41.761 -7.683 1.00 30.19 59 SER C C 1
ATOM 1739 O O . SER C 1 62 ? 11.746 41.543 -7.055 1.00 32.07 59 SER C O 1
ATOM 1742 N N . LEU C 1 63 ? 12.744 42.284 -8.912 1.00 30.37 60 LEU C N 1
ATOM 1743 C CA . LEU C 1 63 ? 11.523 42.592 -9.620 1.00 31.34 60 LEU C CA 1
ATOM 1744 C C . LEU C 1 63 ? 10.956 41.410 -10.421 1.00 30.89 60 LEU C C 1
ATOM 1745 O O . LEU C 1 63 ? 9.868 41.512 -10.991 1.00 33.70 60 LEU C O 1
ATOM 1750 N N . GLY C 1 64 ? 11.676 40.285 -10.438 1.00 31.28 61 GLY C N 1
ATOM 1751 C CA . GLY C 1 64 ? 11.218 39.099 -11.164 1.00 32.72 61 GLY C CA 1
ATOM 1752 C C . GLY C 1 64 ? 11.520 39.138 -12.662 1.00 33.27 61 GLY C C 1
ATOM 1753 O O . GLY C 1 64 ? 10.902 38.436 -13.453 1.00 33.88 61 GLY C O 1
ATOM 1754 N N . LEU C 1 65 ? 12.476 39.986 -13.028 1.00 33.70 62 LEU C N 1
ATOM 1755 C CA . LEU C 1 65 ? 12.891 40.213 -14.409 1.00 35.29 62 LEU C CA 1
ATOM 1756 C C . LEU C 1 65 ? 14.113 39.395 -14.720 1.00 37.03 62 LEU C C 1
ATOM 1757 O O . LEU C 1 65 ? 14.873 39.050 -13.821 1.00 38.73 62 LEU C O 1
ATOM 1762 N N . LYS C 1 66 ? 14.305 39.090 -15.996 1.00 38.90 63 LYS C N 1
ATOM 1763 C CA . LYS C 1 66 ? 15.406 38.246 -16.440 1.00 40.48 63 LYS C CA 1
ATOM 1764 C C . LYS C 1 66 ? 16.763 38.948 -16.396 1.00 40.11 63 LYS C C 1
ATOM 1765 O O . LYS C 1 66 ? 17.827 38.270 -16.380 1.00 41.71 63 LYS C O 1
ATOM 1771 N N . GLY C 1 67 ? 16.745 40.287 -16.321 1.00 37.00 64 GLY C N 1
ATOM 1772 C CA . GLY C 1 67 ? 17.950 41.094 -16.342 1.00 34.46 64 GLY C CA 1
ATOM 1773 C C . GLY C 1 67 ? 17.635 42.505 -16.822 1.00 32.58 64 GLY C C 1
ATOM 1774 O O . GLY C 1 67 ? 16.471 42.896 -16.924 1.00 30.06 64 GLY C O 1
ATOM 1775 N N . PHE C 1 68 ? 18.693 43.264 -17.098 1.00 31.03 65 PHE C N 1
ATOM 1776 C CA . PHE C 1 68 ? 18.546 44.685 -17.355 1.00 30.38 65 PHE C CA 1
ATOM 1777 C C . PHE C 1 68 ? 17.917 44.918 -18.703 1.00 28.90 65 PHE C C 1
ATOM 1778 O O . PHE C 1 68 ? 17.185 45.871 -18.846 1.00 29.22 65 PHE C O 1
ATOM 1786 N N . GLN C 1 69 ? 18.206 44.074 -19.699 1.00 28.98 66 GLN C N 1
ATOM 1787 C CA . GLN C 1 69 ? 17.466 44.154 -20.978 1.00 28.78 66 GLN C CA 1
ATOM 1788 C C . GLN C 1 69 ? 15.954 44.037 -20.804 1.00 27.93 66 GLN C C 1
ATOM 1789 O O . GLN C 1 69 ? 15.195 44.759 -21.430 1.00 26.65 66 GLN C O 1
ATOM 1795 N N . ASP C 1 70 ? 15.494 43.068 -19.988 1.00 26.66 67 ASP C N 1
ATOM 1796 C CA . ASP C 1 70 ? 14.066 42.901 -19.687 1.00 27.19 67 ASP C CA 1
ATOM 1797 C C . ASP C 1 70 ? 13.517 44.177 -19.046 1.00 26.97 67 ASP C C 1
ATOM 1798 O O . ASP C 1 70 ? 12.452 44.724 -19.442 1.00 27.02 67 ASP C O 1
ATOM 1803 N N . LEU C 1 71 ? 14.272 44.682 -18.074 1.00 25.96 68 LEU C N 1
ATOM 1804 C CA . LEU C 1 71 ? 13.847 45.901 -17.389 1.00 26.27 68 LEU C CA 1
ATOM 1805 C C . LEU C 1 71 ? 13.680 46.992 -18.460 1.00 25.19 68 LEU C C 1
ATOM 1806 O O . LEU C 1 71 ? 12.635 47.626 -18.490 1.00 25.90 68 LEU C O 1
ATOM 1830 N N . ARG C 1 74 ? 10.634 46.690 -20.714 1.00 25.83 71 ARG C N 1
ATOM 1831 C CA . ARG C 1 74 ? 9.375 46.896 -20.050 1.00 25.90 71 ARG C CA 1
ATOM 1832 C C . ARG C 1 74 ? 9.166 48.358 -19.755 1.00 25.70 71 ARG C C 1
ATOM 1833 O O . ARG C 1 74 ? 8.049 48.860 -19.877 1.00 27.48 71 ARG C O 1
ATOM 1841 N N . VAL C 1 75 ? 10.263 49.041 -19.449 1.00 25.36 72 VAL C N 1
ATOM 1842 C CA . VAL C 1 75 ? 10.178 50.524 -19.310 1.00 24.44 72 VAL C CA 1
ATOM 1843 C C . VAL C 1 75 ? 9.822 51.191 -20.676 1.00 25.48 72 VAL C C 1
ATOM 1844 O O . VAL C 1 75 ? 8.923 52.059 -20.734 1.00 25.81 72 VAL C O 1
ATOM 1848 N N . ALA C 1 76 ? 10.549 50.825 -21.743 1.00 25.23 73 ALA C N 1
ATOM 1849 C CA . ALA C 1 76 ? 10.276 51.280 -23.119 1.00 25.04 73 ALA C CA 1
ATOM 1850 C C . ALA C 1 76 ? 8.805 51.045 -23.504 1.00 27.03 73 ALA C C 1
ATOM 1851 O O . ALA C 1 76 ? 8.145 51.933 -24.055 1.00 26.70 73 ALA C O 1
ATOM 1853 N N . GLY C 1 77 ? 8.279 49.868 -23.132 1.00 26.44 74 GLY C N 1
ATOM 1854 C CA . GLY C 1 77 ? 6.868 49.531 -23.381 1.00 28.60 74 GLY C CA 1
ATOM 1855 C C . GLY C 1 77 ? 5.920 50.510 -22.728 1.00 29.69 74 GLY C C 1
ATOM 1856 O O . GLY C 1 77 ? 4.942 50.944 -23.360 1.00 32.43 74 GLY C O 1
ATOM 1857 N N . ASP C 1 78 ? 6.240 50.921 -21.496 1.00 30.05 75 ASP C N 1
ATOM 1858 C CA . ASP C 1 78 ? 5.460 51.942 -20.793 1.00 30.36 75 ASP C CA 1
ATOM 1859 C C . ASP C 1 78 ? 5.574 53.315 -21.438 1.00 30.63 75 ASP C C 1
ATOM 1860 O O . ASP C 1 78 ? 4.564 54.022 -21.587 1.00 29.72 75 ASP C O 1
ATOM 1865 N N . LEU C 1 79 ? 6.788 53.673 -21.856 1.00 29.42 76 LEU C N 1
ATOM 1866 C CA . LEU C 1 79 ? 7.007 54.977 -22.532 1.00 29.79 76 LEU C CA 1
ATOM 1867 C C . LEU C 1 79 ? 6.295 55.084 -23.869 1.00 30.85 76 LEU C C 1
ATOM 1868 O O . LEU C 1 79 ? 6.010 56.192 -24.329 1.00 32.08 76 LEU C O 1
ATOM 1873 N N . ALA C 1 80 ? 6.022 53.950 -24.506 1.00 30.36 77 ALA C N 1
ATOM 1874 C CA . ALA C 1 80 ? 5.278 53.917 -25.761 1.00 33.05 77 ALA C CA 1
ATOM 1875 C C . ALA C 1 80 ? 3.806 54.311 -25.596 1.00 36.50 77 ALA C C 1
ATOM 1876 O O . ALA C 1 80 ? 3.206 54.840 -26.525 1.00 36.68 77 ALA C O 1
ATOM 1878 N N . LYS C 1 81 ? 3.253 54.020 -24.417 1.00 39.91 78 LYS C N 1
ATOM 1879 C CA . LYS C 1 81 ? 1.818 54.244 -24.078 1.00 44.63 78 LYS C CA 1
ATOM 1880 C C . LYS C 1 81 ? 1.474 55.715 -23.851 1.00 46.33 78 LYS C C 1
ATOM 1881 O O . LYS C 1 81 ? 2.251 56.450 -23.243 1.00 45.22 78 LYS C O 1
ATOM 1887 N N . PRO C 1 82 ? 0.283 56.144 -24.334 1.00 49.19 79 PRO C N 1
ATOM 1888 C CA . PRO C 1 82 ? -0.255 57.468 -24.001 1.00 51.58 79 PRO C CA 1
ATOM 1889 C C . PRO C 1 82 ? -0.212 57.735 -22.488 1.00 53.89 79 PRO C C 1
ATOM 1890 O O . PRO C 1 82 ? 0.107 58.841 -22.069 1.00 53.93 79 PRO C O 1
ATOM 1894 N N . THR C 1 83 ? -0.518 56.711 -21.696 1.00 56.88 80 THR C N 1
ATOM 1895 C CA . THR C 1 83 ? -0.416 56.758 -20.228 1.00 60.33 80 THR C CA 1
ATOM 1896 C C . THR C 1 83 ? 0.921 57.313 -19.674 1.00 61.77 80 THR C C 1
ATOM 1897 O O . THR C 1 83 ? 0.929 57.909 -18.591 1.00 62.52 80 THR C O 1
ATOM 1901 N N . PHE C 1 84 ? 2.032 57.132 -20.407 1.00 63.13 81 PHE C N 1
ATOM 1902 C CA . PHE C 1 84 ? 3.368 57.541 -19.908 1.00 64.34 81 PHE C CA 1
ATOM 1903 C C . PHE C 1 84 ? 4.144 58.575 -20.762 1.00 65.01 81 PHE C C 1
ATOM 1904 O O . PHE C 1 84 ? 5.363 58.750 -20.574 1.00 64.44 81 PHE C O 1
ATOM 1912 N N . GLN C 1 85 ? 3.438 59.252 -21.679 1.00 65.77 82 GLN C N 1
ATOM 1913 C CA . GLN C 1 85 ? 4.009 60.359 -22.482 1.00 66.45 82 GLN C CA 1
ATOM 1914 C C . GLN C 1 85 ? 3.431 61.720 -22.034 1.00 67.27 82 GLN C C 1
ATOM 1915 O O . GLN C 1 85 ? 2.256 61.789 -21.652 1.00 67.69 82 GLN C O 1
ATOM 1921 N N . GLY C 1 86 ? 4.225 62.797 -22.098 1.00 67.56 83 GLY C N 1
ATOM 1922 C CA . GLY C 1 86 ? 5.582 62.764 -22.655 1.00 68.31 83 GLY C CA 1
ATOM 1923 C C . GLY C 1 86 ? 6.707 63.158 -21.714 1.00 68.50 83 GLY C C 1
ATOM 1924 O O . GLY C 1 86 ? 7.850 62.706 -21.874 1.00 68.90 83 GLY C O 1
#

Solvent-accessible surface area: 12542 Å² total

Radius of gyration: 22.92 Å; Cα contacts (8 Å, |Δi|>4): 305; chains: 3; bounding box: 45×57×63 Å

B-factor: mean 39.5, std 16.35, range [20.53, 138.14]

CATH classification: 1.10.10.10

Organism: Bacillus subtilis (strain 168) (NCBI:txid224308)

Sequence (225 aa):
ATGGLAIIQSHLPPSEERKLADYILAHPHAIESTVNEISALANSSDAAVIRRLCSLGLKGFQDLRVAGDLAKPTFQGATGGLAIIQSHLPPSEERKLADYILAHPHAIESTVNEISALANSSDAAVIRRLCSLGLKGFQDLRVAGDLAKPTFQGATGGLAIIQSHLPPSEERKLADYILAHPHAIESTVNEISALANSSDAAVIRRLCSLGLKGFQDLRVAGDLAKPTFQG

Nearest PDB structures (foldseek):
  2o3f-assembly2_B  TM=1.004E+00  e=9.280E-10  Bacillus subtilis
  8k3b-assembly1_A  TM=8.437E-01  e=2.435E-03  Pseudomonas aeruginosa
  3iwf-assembly2_A  TM=8.132E-01  e=1.281E-02  Staphylococcus epidermidis ATCC 12228
  7nvu-assembly1_M  TM=6.010E-01  e=6.737E+00  Homo sapiens
  7enc-assembly1_BA  TM=4.668E-01  e=4.160E+00  Homo sapiens

Foldseek 3Di:
DACLLVLLVVCDPDLLVLLSVQCNVPVVLQPDDLCGSSVVSVHDSVSQQVNCCSPHPHSNRSNSVRHCPDPVNDD/DACLLVLLVVCDDDLLVLLSVQCNVPVVLQPDDLVRSSVSSVHDSVSQQVNCCSVHPHSNRSNSVRHCVDPNNDD/DACLLVLLVPCDDPLLVLLSVQCNVPVVLQPDDLCRSSVSSVHDSVSQQVNCCSVHPHSNRSNSVRHCVDPNNDD